Protein AF-A0AA95GAH2-F1 (afdb_monomer)

Radius of gyration: 23.08 Å; Cα contacts (8 Å, |Δi|>4): 478; chains: 1; bounding box: 44×34×66 Å

Organism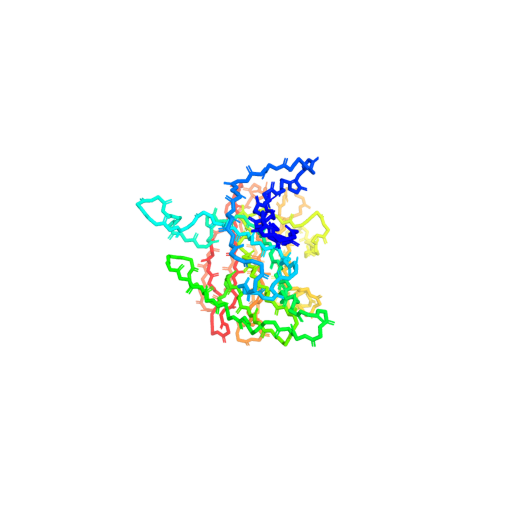: NCBI:txid638

InterPro domains:
  IPR048990 Metalloprotease StcE, beta-sandwich domain [PF20944] (145-212)

Mean predicted aligned error: 13.12 Å

Structure (mmCIF, N/CA/C/O backbone):
data_AF-A0AA95GAH2-F1
#
_entry.id   AF-A0AA95GAH2-F1
#
loop_
_atom_site.group_PDB
_atom_site.id
_atom_site.type_symbol
_atom_site.label_atom_id
_atom_site.label_alt_id
_atom_site.label_comp_id
_atom_site.label_asym_id
_atom_site.label_entity_id
_atom_site.label_seq_id
_atom_site.pdbx_PDB_ins_code
_atom_site.Cartn_x
_atom_site.Cartn_y
_atom_site.Cartn_z
_atom_site.occupancy
_atom_site.B_iso_or_equiv
_atom_site.auth_seq_id
_atom_site.auth_comp_id
_atom_site.auth_asym_id
_atom_site.auth_atom_id
_atom_site.pdbx_PDB_model_num
ATOM 1 N N . MET A 1 1 ? 0.036 6.540 16.367 1.00 52.41 1 MET A N 1
ATOM 2 C CA . MET A 1 1 ? -1.021 5.500 16.419 1.00 52.41 1 MET A CA 1
ATOM 3 C C . MET A 1 1 ? -1.462 5.428 17.863 1.00 52.41 1 MET A C 1
ATOM 5 O O . MET A 1 1 ? -0.585 5.370 18.709 1.00 52.41 1 MET A O 1
ATOM 9 N N . TYR A 1 2 ? -2.755 5.480 18.158 1.00 58.22 2 TYR A N 1
ATOM 10 C CA . TYR A 1 2 ? -3.241 5.581 19.538 1.00 58.22 2 TYR A CA 1
ATOM 11 C C . TYR A 1 2 ? -4.023 4.328 19.930 1.00 58.22 2 TYR A C 1
ATOM 13 O O . TYR A 1 2 ? -4.725 3.776 19.090 1.00 58.22 2 TYR A O 1
ATOM 21 N N . ARG A 1 3 ? -3.910 3.878 21.184 1.00 64.88 3 ARG A N 1
ATOM 22 C CA . ARG A 1 3 ? -4.696 2.777 21.762 1.00 64.88 3 ARG A CA 1
ATOM 23 C C . ARG A 1 3 ? -5.524 3.293 22.929 1.00 64.88 3 ARG A C 1
ATOM 25 O O . ARG A 1 3 ? -4.950 3.697 23.930 1.00 64.88 3 ARG A O 1
ATOM 32 N N . LEU A 1 4 ? -6.848 3.235 22.833 1.00 71.81 4 LEU A N 1
ATOM 33 C CA . LEU A 1 4 ? -7.713 3.400 24.005 1.00 71.81 4 LEU A CA 1
ATOM 34 C C . LEU A 1 4 ? -7.815 2.090 24.797 1.00 71.81 4 LEU A C 1
ATOM 36 O O . LEU A 1 4 ? -8.250 1.077 24.251 1.00 71.81 4 LEU A O 1
ATOM 40 N N . ASP A 1 5 ? -7.500 2.133 26.083 1.00 76.56 5 ASP A N 1
ATOM 41 C CA . ASP A 1 5 ? -7.811 1.084 27.046 1.00 76.56 5 ASP A CA 1
ATOM 42 C C . ASP A 1 5 ? -8.877 1.599 28.023 1.00 76.56 5 ASP A C 1
ATOM 44 O O . ASP A 1 5 ? -8.872 2.761 28.428 1.00 76.56 5 ASP A O 1
ATOM 48 N N . VAL A 1 6 ? -9.808 0.726 28.402 1.00 78.31 6 VAL A N 1
ATOM 49 C CA . VAL A 1 6 ? -10.840 1.011 29.412 1.00 78.31 6 VAL A CA 1
ATOM 50 C C . VAL A 1 6 ? -10.752 -0.055 30.479 1.00 78.31 6 VAL A C 1
ATOM 52 O O . VAL A 1 6 ? -10.959 -1.226 30.166 1.00 78.31 6 VAL A O 1
ATOM 55 N N . SER A 1 7 ? -10.491 0.337 31.717 1.00 80.25 7 SER A N 1
ATOM 56 C CA . SER A 1 7 ? -10.418 -0.564 32.867 1.00 80.25 7 SER A CA 1
ATOM 57 C C . SER A 1 7 ? -11.404 -0.145 33.952 1.00 80.25 7 SER A C 1
ATOM 59 O O . SER A 1 7 ? -11.796 1.019 34.030 1.00 80.25 7 SER A O 1
ATOM 61 N N . LYS A 1 8 ? -11.824 -1.100 34.786 1.00 78.31 8 LYS A N 1
ATOM 62 C CA . LYS A 1 8 ? -12.650 -0.832 35.968 1.00 78.31 8 LYS A CA 1
ATOM 63 C C . LYS A 1 8 ? -11.899 -1.236 37.232 1.00 78.31 8 LYS A C 1
ATOM 65 O O . LYS A 1 8 ? -11.442 -2.373 37.327 1.00 78.31 8 LYS A O 1
ATOM 70 N N . ASP A 1 9 ? -11.825 -0.322 38.192 1.00 82.81 9 ASP A N 1
ATOM 71 C CA . ASP A 1 9 ? -11.337 -0.566 39.549 1.00 82.81 9 ASP A CA 1
ATOM 72 C C . ASP A 1 9 ? -12.373 -0.045 40.555 1.00 82.81 9 ASP A C 1
ATOM 74 O O . ASP A 1 9 ? -12.676 1.148 40.604 1.00 82.81 9 ASP A O 1
ATOM 78 N N . GLY A 1 10 ? -13.002 -0.956 41.301 1.00 83.06 10 GLY A N 1
ATOM 79 C CA . GLY A 1 10 ? -14.131 -0.628 42.176 1.00 83.06 10 GLY A CA 1
ATOM 80 C C . GLY A 1 10 ? -15.312 0.009 41.427 1.00 83.06 10 GLY A C 1
ATOM 81 O O . GLY A 1 10 ? -15.879 -0.590 40.509 1.00 83.06 10 GLY A O 1
ATOM 82 N N . ASN A 1 11 ? -15.690 1.221 41.836 1.00 85.62 11 ASN A N 1
ATOM 83 C CA . ASN A 1 11 ? -16.723 2.060 41.218 1.00 85.62 11 ASN A CA 1
ATOM 84 C C . ASN A 1 11 ? -16.191 2.913 40.059 1.00 85.62 11 ASN A C 1
ATOM 86 O O . ASN A 1 11 ? -16.976 3.598 39.414 1.00 85.62 11 ASN A O 1
ATOM 90 N N . LEU A 1 12 ? -14.890 2.905 39.769 1.00 85.06 12 LEU A N 1
ATOM 91 C CA . LEU A 1 12 ? -14.302 3.797 38.774 1.00 85.06 12 LEU A CA 1
ATOM 92 C C . LEU A 1 12 ? -14.009 3.053 37.477 1.00 85.06 12 LEU A C 1
ATOM 94 O O . LEU A 1 12 ? -13.265 2.075 37.449 1.00 85.06 12 LEU A O 1
ATOM 98 N N . VAL A 1 13 ? -14.568 3.551 36.378 1.00 82.88 13 VAL A N 1
ATOM 99 C CA . VAL A 1 13 ? -14.225 3.138 35.017 1.00 82.88 13 VAL A CA 1
ATOM 100 C C . VAL A 1 13 ? -13.309 4.199 34.423 1.00 82.88 13 VAL A C 1
ATOM 102 O O . VAL A 1 13 ? -13.715 5.347 34.254 1.00 82.88 13 VAL A O 1
ATOM 105 N N . THR A 1 14 ? -12.077 3.818 34.106 1.00 85.75 14 THR A N 1
ATOM 106 C CA . THR A 1 14 ? -11.041 4.720 33.595 1.00 85.75 14 THR A CA 1
ATOM 107 C C . THR A 1 14 ? -10.799 4.459 32.117 1.00 85.75 14 THR A C 1
ATOM 109 O O . THR A 1 14 ? -10.565 3.318 31.725 1.00 85.75 14 THR A O 1
ATOM 112 N N . GLY A 1 15 ? -10.834 5.517 31.306 1.00 84.38 15 GLY A N 1
ATOM 113 C CA . GLY A 1 15 ? -10.416 5.503 29.906 1.00 84.38 15 GLY A CA 1
ATOM 114 C C . GLY A 1 15 ? -9.018 6.098 29.740 1.00 84.38 15 GLY A C 1
ATOM 115 O O . GLY A 1 15 ? -8.737 7.188 30.243 1.00 84.38 15 GLY A O 1
ATOM 116 N N . LEU A 1 16 ? -8.153 5.400 29.013 1.00 84.06 16 LEU A N 1
ATOM 117 C CA . LEU A 1 16 ? -6.735 5.707 28.855 1.00 84.06 16 LEU A CA 1
ATOM 118 C C . LEU A 1 16 ? -6.342 5.670 27.377 1.00 84.06 16 LEU A C 1
ATOM 120 O O . LEU A 1 16 ? -6.473 4.626 26.753 1.00 84.06 16 LEU A O 1
ATOM 124 N N . ILE A 1 17 ? -5.833 6.764 26.815 1.00 77.44 17 ILE A N 1
ATOM 125 C CA . ILE A 1 17 ? -5.237 6.768 25.472 1.00 77.44 17 ILE A CA 1
ATOM 126 C C . ILE A 1 17 ? -3.727 6.602 25.591 1.00 77.44 17 ILE A C 1
ATOM 128 O O . ILE A 1 17 ? -3.065 7.399 26.246 1.00 77.44 17 ILE A O 1
ATOM 132 N N . ILE A 1 18 ? -3.180 5.606 24.906 1.00 75.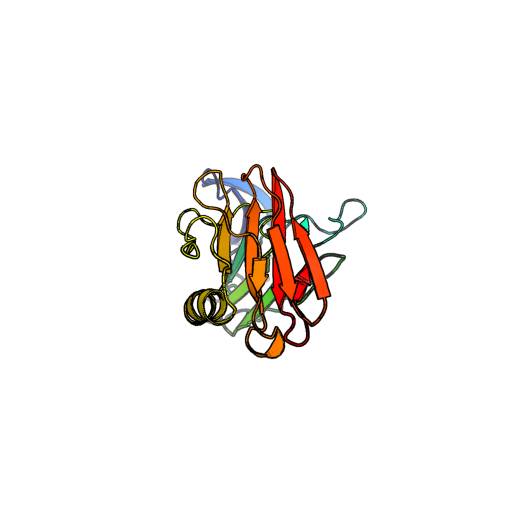31 18 ILE A N 1
ATOM 133 C CA . ILE A 1 18 ? -1.746 5.345 24.820 1.00 75.31 18 ILE A CA 1
ATOM 134 C C . ILE A 1 18 ? -1.271 5.714 23.417 1.00 75.31 18 ILE A C 1
ATOM 136 O O . ILE A 1 18 ? -1.753 5.138 22.440 1.00 75.31 18 ILE A O 1
ATOM 140 N N . ASP A 1 19 ? -0.327 6.643 23.299 1.00 68.94 19 ASP A N 1
ATOM 141 C CA . ASP A 1 19 ? 0.421 6.851 22.064 1.00 68.94 19 ASP A CA 1
ATOM 142 C C . ASP A 1 19 ? 1.392 5.681 21.882 1.00 68.94 19 ASP A C 1
ATOM 144 O O . ASP A 1 19 ? 2.280 5.430 22.691 1.00 68.94 19 ASP A O 1
ATOM 148 N N . LEU A 1 20 ? 1.194 4.900 20.828 1.00 58.97 20 LEU A N 1
ATOM 149 C CA . LEU A 1 20 ? 2.001 3.719 20.539 1.00 58.97 20 LEU A CA 1
ATOM 150 C C . LEU A 1 20 ? 3.343 4.063 19.880 1.00 58.97 20 LEU A C 1
ATOM 152 O O . LEU A 1 20 ? 4.153 3.160 19.685 1.00 58.97 20 LEU A O 1
ATOM 156 N N . MET A 1 21 ? 3.579 5.327 19.516 1.00 51.75 21 MET A N 1
ATOM 157 C CA . MET A 1 21 ? 4.863 5.772 18.967 1.00 51.75 21 MET A CA 1
ATOM 158 C C . MET A 1 21 ? 5.915 5.946 20.062 1.00 51.75 21 MET A C 1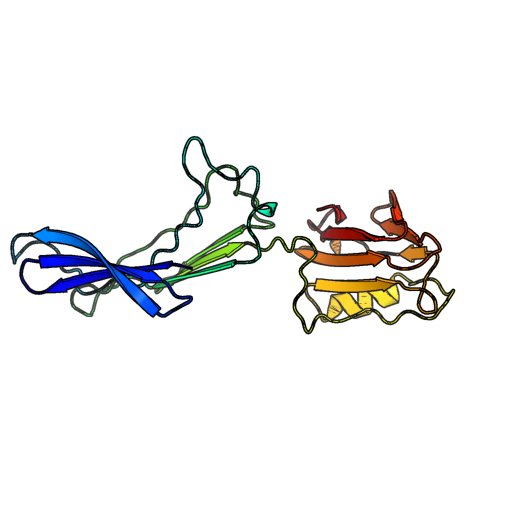
ATOM 160 O O . MET A 1 21 ? 7.074 5.596 19.848 1.00 51.75 21 MET A O 1
ATOM 164 N N . ASP A 1 22 ? 5.520 6.469 21.221 1.00 72.69 22 ASP A N 1
ATOM 165 C CA . ASP A 1 22 ? 6.427 6.759 22.336 1.00 72.69 22 ASP A CA 1
ATOM 166 C C . ASP A 1 22 ? 6.033 6.061 23.653 1.00 72.69 22 ASP A C 1
ATOM 168 O O . ASP A 1 22 ? 6.792 6.087 24.620 1.00 72.69 22 ASP A O 1
ATOM 172 N N . GLY A 1 23 ? 4.888 5.373 23.684 1.00 71.94 23 GLY A N 1
ATOM 173 C CA . GLY A 1 23 ? 4.369 4.665 24.853 1.00 71.94 23 GLY A CA 1
ATOM 174 C C . GLY A 1 23 ? 3.674 5.573 25.873 1.00 71.94 23 GLY A C 1
ATOM 175 O O . GLY A 1 23 ? 3.263 5.082 26.928 1.00 71.94 23 GLY A O 1
ATOM 176 N N . THR A 1 24 ? 3.536 6.871 25.589 1.00 79.88 24 THR A N 1
ATOM 177 C CA . THR A 1 24 ? 2.934 7.846 26.503 1.00 79.88 24 THR A CA 1
ATOM 178 C C . THR A 1 24 ? 1.463 7.540 26.729 1.00 79.88 24 THR A C 1
ATOM 180 O O . THR A 1 24 ? 0.716 7.278 25.794 1.00 79.88 24 THR A O 1
ATOM 183 N N . SER A 1 25 ? 1.023 7.614 27.982 1.00 85.38 25 SER A N 1
ATOM 184 C CA . SER A 1 25 ? -0.333 7.254 28.378 1.00 85.38 25 SER A CA 1
ATOM 185 C C . SER A 1 25 ? -1.062 8.435 29.015 1.00 85.38 25 SER A C 1
ATOM 187 O O . SER A 1 25 ? -0.537 9.066 29.930 1.00 85.38 25 SER A O 1
ATOM 189 N N . THR A 1 26 ? -2.265 8.742 28.529 1.00 87.06 26 THR A N 1
ATOM 190 C CA . THR A 1 26 ? -3.079 9.894 28.940 1.00 87.06 26 THR A CA 1
ATOM 191 C C . THR A 1 26 ? -4.466 9.439 29.370 1.00 87.06 26 THR A C 1
ATOM 193 O O . THR A 1 26 ? -5.218 8.869 28.579 1.00 87.06 26 THR A O 1
ATOM 196 N N . THR A 1 27 ? -4.839 9.712 30.619 1.00 89.50 27 THR A N 1
ATOM 197 C CA . THR A 1 27 ? -6.202 9.464 31.106 1.00 89.50 27 THR A CA 1
ATOM 198 C C . THR A 1 27 ? -7.154 10.474 30.482 1.00 89.50 27 THR A C 1
ATOM 200 O O . THR A 1 27 ? -6.995 11.677 30.674 1.00 89.50 27 THR A O 1
ATOM 203 N N . ILE A 1 28 ? -8.154 9.990 29.748 1.00 84.00 28 ILE A N 1
ATOM 204 C CA . ILE A 1 28 ? -9.120 10.845 29.040 1.00 84.00 28 ILE A CA 1
ATOM 205 C C . ILE A 1 28 ? -10.455 10.986 29.766 1.00 84.00 28 ILE A C 1
ATOM 207 O O . ILE A 1 28 ? -11.257 11.852 29.425 1.00 84.00 28 ILE A O 1
ATOM 211 N N . GLY A 1 29 ? -10.710 10.143 30.764 1.00 85.12 29 GLY A N 1
ATOM 212 C CA . GLY A 1 29 ? -11.934 10.214 31.541 1.00 85.12 29 GLY A CA 1
ATOM 213 C C . GLY A 1 29 ? -11.982 9.171 32.640 1.00 85.12 29 GLY A C 1
ATOM 214 O O . GLY A 1 29 ? -11.428 8.078 32.514 1.00 85.12 29 GLY A O 1
ATOM 215 N N . ILE A 1 30 ? -12.674 9.532 33.714 1.00 85.88 30 ILE A N 1
ATOM 216 C CA . ILE A 1 30 ? -13.017 8.637 34.810 1.00 85.88 30 ILE A CA 1
ATOM 217 C C . ILE A 1 30 ? -14.518 8.785 35.018 1.00 85.88 30 ILE A C 1
ATOM 219 O O . ILE A 1 30 ? -15.014 9.893 35.213 1.00 85.88 30 ILE A O 1
ATOM 223 N N . ILE A 1 31 ? -15.237 7.673 34.930 1.00 82.81 31 ILE A N 1
ATOM 224 C CA . ILE A 1 31 ? -16.670 7.616 35.194 1.00 82.81 31 ILE A CA 1
ATOM 225 C C . ILE A 1 31 ? -16.859 6.835 36.482 1.00 82.81 31 ILE A C 1
ATOM 227 O O . ILE A 1 31 ? -16.411 5.694 36.591 1.00 82.81 31 ILE A O 1
ATOM 231 N N . GLU A 1 32 ? -17.553 7.437 37.439 1.00 83.12 32 GLU A N 1
ATOM 232 C CA . GLU A 1 32 ? -18.024 6.717 38.610 1.00 83.12 32 GLU A CA 1
ATOM 233 C C . GLU A 1 32 ? -19.335 6.000 38.273 1.00 83.12 32 GLU A C 1
ATOM 235 O O . GLU A 1 32 ? -20.323 6.612 37.863 1.00 83.12 32 GLU A O 1
ATOM 240 N N . VAL A 1 33 ? -19.335 4.681 38.421 1.00 80.44 33 VAL A N 1
ATOM 241 C CA . VAL A 1 33 ? -20.501 3.818 38.261 1.00 80.44 33 VAL A CA 1
ATOM 242 C C . VAL A 1 33 ? -20.767 3.100 39.581 1.00 80.44 33 VAL A C 1
ATOM 244 O O . VAL A 1 33 ? -19.823 2.739 40.281 1.00 80.44 33 VAL A O 1
ATOM 247 N N . PRO A 1 34 ? -22.032 2.829 39.943 1.00 80.12 34 PRO A N 1
ATOM 248 C CA . PRO A 1 34 ? -22.321 2.021 41.119 1.00 80.12 34 PRO A CA 1
ATOM 249 C C . PRO A 1 34 ? -21.545 0.695 41.087 1.00 80.12 34 PRO A C 1
ATOM 251 O O . PRO A 1 34 ? -21.389 0.086 40.028 1.00 80.12 34 PRO A O 1
ATOM 254 N N . ASN A 1 35 ? -21.078 0.216 42.242 1.00 69.62 35 ASN A N 1
ATOM 255 C CA . ASN A 1 35 ? -20.236 -0.990 42.323 1.00 69.62 35 ASN A CA 1
ATOM 256 C C . ASN A 1 35 ? -20.877 -2.228 41.664 1.00 69.62 35 ASN A C 1
ATOM 258 O O . ASN A 1 35 ? -20.184 -3.081 41.113 1.00 69.62 35 ASN A O 1
ATOM 262 N N . ASN A 1 36 ? -22.209 -2.301 41.674 1.00 71.25 36 ASN A N 1
ATOM 263 C CA . ASN A 1 36 ? -23.012 -3.361 41.064 1.00 71.25 36 ASN A CA 1
ATOM 264 C C . ASN A 1 36 ? -23.290 -3.163 39.558 1.00 71.25 36 ASN A C 1
ATOM 266 O O . ASN A 1 36 ? -23.939 -4.012 38.947 1.00 71.25 36 ASN A O 1
ATOM 270 N N . TYR A 1 37 ? -22.830 -2.064 38.955 1.00 55.88 37 TYR A N 1
ATOM 271 C CA . TYR A 1 37 ? -23.117 -1.697 37.573 1.00 55.88 37 TYR A CA 1
ATOM 272 C C . TYR A 1 37 ? -21.969 -2.092 36.638 1.00 55.88 37 TYR A C 1
ATOM 274 O O . TYR A 1 37 ? -20.832 -1.640 36.789 1.00 55.88 37 TYR A O 1
ATOM 282 N N . GLY A 1 38 ? -22.279 -2.934 35.650 1.00 57.50 38 GLY A N 1
ATOM 283 C CA . GLY A 1 38 ? -21.334 -3.395 34.631 1.00 57.50 38 GLY A CA 1
ATOM 284 C C . GLY A 1 38 ? -20.279 -4.385 35.146 1.00 57.50 38 GLY A C 1
ATOM 285 O O . GLY A 1 38 ? -19.794 -4.296 36.274 1.00 57.50 38 GLY A O 1
ATOM 286 N N . LYS A 1 39 ? -19.902 -5.338 34.288 1.00 64.31 39 LYS A N 1
ATOM 287 C CA . LYS A 1 39 ? -18.906 -6.384 34.588 1.00 64.31 39 LYS A CA 1
ATOM 288 C C . LYS A 1 39 ? -17.652 -6.303 33.713 1.00 64.31 39 LYS A C 1
ATOM 290 O O . LYS A 1 39 ? -16.943 -7.286 33.549 1.00 64.31 39 LYS A O 1
ATOM 295 N N . LEU A 1 40 ? -17.434 -5.151 33.083 1.00 56.53 40 LEU A N 1
ATOM 296 C CA . LEU A 1 40 ? -16.306 -4.883 32.198 1.00 56.53 40 LEU A CA 1
ATOM 297 C C . LEU A 1 40 ? -15.034 -4.703 33.036 1.00 56.53 40 LEU A C 1
ATOM 299 O O . LEU A 1 40 ? -14.951 -3.731 33.777 1.00 56.53 40 LEU A O 1
ATOM 303 N N . ASN A 1 41 ? -14.061 -5.609 32.909 1.00 59.06 41 ASN A N 1
ATOM 304 C CA . ASN A 1 41 ? -12.808 -5.529 33.673 1.00 59.06 41 ASN A CA 1
ATOM 305 C C . ASN A 1 41 ? -11.717 -4.771 32.905 1.00 59.06 41 ASN A C 1
ATOM 307 O O . ASN A 1 41 ? -11.013 -3.937 33.470 1.00 59.06 41 ASN A O 1
ATOM 311 N N . ASN A 1 42 ? -11.578 -5.067 31.609 1.00 54.03 42 ASN A N 1
ATOM 312 C CA . ASN A 1 42 ? -10.630 -4.405 30.719 1.00 54.03 42 ASN A CA 1
ATOM 313 C C . ASN A 1 42 ? -11.107 -4.481 29.257 1.00 54.03 42 ASN A C 1
ATOM 315 O O . ASN A 1 42 ? -11.690 -5.492 28.849 1.00 54.03 42 ASN A O 1
ATOM 319 N N . SER A 1 43 ? -10.814 -3.456 28.463 1.00 55.53 43 SER A N 1
ATOM 320 C CA . SER A 1 43 ? -10.912 -3.463 27.001 1.00 55.53 43 SER A CA 1
ATOM 321 C C . SER A 1 43 ? -9.520 -3.386 26.376 1.00 55.53 43 SER A C 1
ATOM 323 O O . SER A 1 43 ? -8.554 -3.001 27.027 1.00 55.53 43 SER A O 1
ATOM 325 N N . LYS A 1 44 ? -9.394 -3.807 25.118 1.00 49.41 44 LYS A N 1
ATOM 326 C CA . LYS A 1 44 ? -8.123 -3.753 24.395 1.00 49.41 44 LYS A CA 1
ATOM 327 C C . LYS A 1 44 ? -8.313 -3.018 23.082 1.00 49.41 44 LYS A C 1
ATOM 329 O O . LYS A 1 44 ? -8.689 -3.633 22.085 1.00 49.41 44 LYS A O 1
ATOM 334 N N . GLY A 1 45 ? -7.979 -1.733 23.117 1.00 51.81 45 GLY A N 1
ATOM 335 C CA . GLY A 1 45 ? -7.790 -0.877 21.959 1.00 51.81 45 GLY A CA 1
ATOM 336 C C . GLY A 1 45 ? -9.054 -0.270 21.357 1.00 51.81 45 GLY A C 1
ATOM 337 O O . GLY A 1 45 ? -10.080 -0.922 21.190 1.00 51.81 45 GLY A O 1
ATOM 338 N N . PHE A 1 46 ? -8.894 0.984 20.948 1.00 47.88 46 PHE A N 1
ATOM 339 C CA . PHE A 1 46 ? -9.595 1.673 19.869 1.00 47.88 46 PHE A CA 1
ATOM 340 C C . PHE A 1 46 ? -8.533 2.494 19.122 1.00 47.88 46 PHE A C 1
ATOM 342 O O . PHE A 1 46 ? -7.681 3.106 19.770 1.00 47.88 46 PHE A O 1
ATOM 349 N N . VAL A 1 47 ? -8.554 2.442 17.791 1.00 48.38 47 VAL A N 1
ATOM 350 C CA . VAL A 1 47 ? -7.766 3.294 16.902 1.00 48.38 47 VAL A CA 1
ATOM 351 C C . VAL A 1 47 ? -8.796 4.056 16.086 1.00 48.38 47 VAL A C 1
ATOM 353 O O . VAL A 1 47 ? -9.499 3.459 15.270 1.00 48.38 47 VAL A O 1
ATOM 356 N N . ASP A 1 48 ? -8.925 5.351 16.366 1.00 49.91 48 ASP A N 1
ATOM 357 C CA . ASP A 1 48 ? -9.605 6.269 15.459 1.00 49.91 48 ASP A CA 1
ATOM 358 C C . ASP A 1 48 ? -8.605 6.682 14.390 1.00 49.91 48 ASP A C 1
ATOM 360 O O . ASP A 1 48 ? -7.595 7.330 14.683 1.00 49.91 48 ASP A O 1
ATOM 364 N N . GLU A 1 49 ? -8.882 6.321 13.149 1.00 54.00 49 GLU A N 1
ATOM 365 C CA . GLU A 1 49 ? -8.198 6.906 12.006 1.00 54.00 49 GLU A CA 1
ATOM 366 C C . GLU A 1 49 ? -9.084 8.047 11.490 1.00 54.00 49 GLU A C 1
ATOM 368 O O . GLU A 1 49 ? -9.825 7.888 10.524 1.00 54.00 49 GLU A O 1
ATOM 373 N N . TYR A 1 50 ? -9.048 9.175 12.218 1.00 51.31 50 TYR A N 1
ATOM 374 C CA . TYR A 1 50 ? -9.610 10.506 11.915 1.00 51.31 50 TYR A CA 1
ATOM 375 C C . TYR A 1 50 ? -10.444 10.587 10.617 1.00 51.31 50 TYR A C 1
ATOM 377 O O . TYR A 1 50 ? -9.953 11.026 9.577 1.00 51.31 50 TYR A O 1
ATOM 385 N N . SER A 1 51 ? -11.716 10.171 10.650 1.00 52.00 51 SER A N 1
ATOM 386 C CA . SER A 1 51 ? -12.549 10.162 9.429 1.00 52.00 51 SER A CA 1
ATOM 387 C C . SER A 1 51 ? -14.036 10.451 9.645 1.00 52.00 51 SER A C 1
ATOM 389 O O . SER A 1 51 ? -14.856 10.013 8.844 1.00 52.00 51 SER A O 1
ATOM 391 N N . HIS A 1 52 ? -14.434 11.187 10.685 1.00 51.44 52 HIS A N 1
ATOM 392 C CA . HIS A 1 52 ? -15.847 11.542 10.870 1.00 51.44 52 HIS A CA 1
ATOM 393 C C . HIS A 1 52 ? -16.052 13.038 11.158 1.00 51.44 52 HIS A C 1
ATOM 395 O O . HIS A 1 52 ? -15.397 13.620 12.019 1.00 51.44 52 HIS A O 1
ATOM 401 N N . GLY A 1 53 ? -16.980 13.665 10.420 1.00 60.09 53 GLY A N 1
ATOM 402 C CA . GLY A 1 53 ? -17.357 15.082 10.544 1.00 60.09 53 GLY A CA 1
ATOM 403 C C . GLY A 1 53 ? -16.958 15.945 9.339 1.00 60.09 53 GLY A C 1
ATOM 404 O O . GLY A 1 53 ? -16.590 15.429 8.283 1.00 60.09 53 GLY A O 1
ATOM 405 N N . HIS A 1 54 ? -17.009 17.276 9.491 1.00 57.84 54 HIS A N 1
ATOM 406 C CA . HIS A 1 54 ? -16.653 18.236 8.429 1.00 57.84 54 HIS A CA 1
ATOM 407 C C . HIS A 1 54 ? -15.197 18.117 7.921 1.00 57.84 54 HIS A C 1
ATOM 409 O O . HIS A 1 54 ? -14.888 18.682 6.877 1.00 57.84 54 HIS A O 1
ATOM 415 N N . ASN A 1 55 ? -14.338 17.347 8.606 1.00 57.38 55 ASN A N 1
ATOM 416 C CA . ASN A 1 55 ? -12.908 17.188 8.313 1.00 57.38 55 ASN A CA 1
ATOM 417 C C . ASN A 1 55 ? -12.496 15.745 7.930 1.00 57.38 55 ASN A C 1
ATOM 419 O O . ASN A 1 55 ? -11.330 15.393 8.082 1.00 57.38 55 ASN A O 1
ATOM 423 N N . GLN A 1 56 ? -13.421 14.888 7.476 1.00 62.62 56 GLN A N 1
ATOM 424 C CA . GLN A 1 56 ? -13.076 13.526 7.027 1.00 62.62 56 GLN A CA 1
ATOM 425 C C . GLN A 1 56 ? -12.166 13.528 5.781 1.00 62.62 56 GLN A C 1
ATOM 427 O O . GLN A 1 56 ? -12.268 14.417 4.930 1.00 62.62 56 GLN A O 1
ATOM 432 N N . LEU A 1 57 ? -11.312 12.506 5.645 1.00 57.44 57 LEU A N 1
ATOM 433 C CA . LEU A 1 57 ? -10.468 12.324 4.461 1.00 57.44 57 LEU A CA 1
ATOM 434 C C . LEU A 1 57 ? -11.306 12.118 3.194 1.00 57.44 57 LEU A C 1
ATOM 436 O O . LEU A 1 57 ? -12.451 11.654 3.237 1.00 57.44 57 LEU A O 1
ATOM 440 N N . LYS A 1 58 ? -10.746 12.509 2.046 1.00 58.66 58 LYS A N 1
ATOM 441 C CA . LYS A 1 58 ? -11.467 12.459 0.769 1.00 58.66 58 LYS A CA 1
ATOM 442 C C . LYS A 1 58 ? -11.536 11.027 0.235 1.00 58.66 58 LYS A C 1
ATOM 444 O O . LYS A 1 58 ? -12.504 10.706 -0.448 1.00 58.66 58 LYS A O 1
ATOM 449 N N . SER A 1 59 ? -10.559 10.172 0.562 1.00 58.59 59 SER A N 1
ATOM 450 C CA . SER A 1 59 ? -10.568 8.731 0.269 1.00 58.59 59 SER A CA 1
ATOM 451 C C . SER A 1 59 ? -9.653 7.920 1.206 1.00 58.59 59 SER A C 1
ATOM 453 O O . SER A 1 59 ? -8.769 8.474 1.854 1.00 58.59 59 SER A O 1
ATOM 455 N N . CYS A 1 60 ? -9.780 6.586 1.204 1.00 56.03 60 CYS A N 1
ATOM 456 C CA . CYS A 1 60 ? -8.824 5.675 1.868 1.00 56.03 60 CYS A CA 1
ATOM 457 C C . CYS A 1 60 ? -7.404 5.748 1.345 1.00 56.03 60 CYS A C 1
ATOM 459 O O . CYS A 1 60 ? -6.481 5.219 1.954 1.00 56.03 60 CYS A O 1
ATOM 461 N N . TYR A 1 61 ? -7.255 6.359 0.179 1.00 56.34 61 TYR A N 1
ATOM 462 C CA . TYR A 1 61 ? -5.977 6.578 -0.435 1.00 56.34 61 TYR A CA 1
ATOM 463 C C . TYR A 1 61 ? -5.229 7.764 0.224 1.00 56.34 61 TYR A C 1
ATOM 465 O O . TYR A 1 61 ? -4.007 7.856 0.132 1.00 56.34 61 TYR A O 1
ATOM 473 N N . ASP A 1 62 ? -5.915 8.621 0.990 1.00 51.44 62 ASP A N 1
ATOM 474 C CA . ASP A 1 62 ? -5.276 9.697 1.766 1.00 51.44 62 ASP A CA 1
ATOM 475 C C . ASP A 1 62 ? -4.675 9.200 3.093 1.00 51.44 62 ASP A C 1
ATOM 477 O O . ASP A 1 62 ? -3.870 9.894 3.719 1.00 51.44 62 ASP A O 1
ATOM 481 N N . ILE A 1 63 ? -5.050 7.990 3.512 1.00 56.66 63 ILE A N 1
ATOM 482 C CA . ILE A 1 63 ? -4.476 7.309 4.670 1.00 56.66 63 ILE A CA 1
ATOM 483 C C . ILE A 1 63 ? -3.281 6.493 4.167 1.00 56.66 63 ILE A C 1
ATOM 485 O O . ILE A 1 63 ? -3.383 5.745 3.195 1.00 56.66 63 ILE A O 1
ATOM 489 N N . GLY A 1 64 ? -2.116 6.663 4.798 1.00 50.81 64 GLY A N 1
ATOM 490 C CA . GLY A 1 64 ? -0.981 5.766 4.561 1.00 50.81 64 GLY A CA 1
ATOM 491 C C . GLY A 1 64 ? -1.314 4.349 5.030 1.00 50.81 64 GLY A C 1
ATOM 492 O O . GLY A 1 64 ? -2.244 4.167 5.805 1.00 50.81 64 GLY A O 1
ATOM 493 N N . ALA A 1 65 ? -0.558 3.336 4.603 1.00 56.22 65 ALA A N 1
ATOM 494 C CA . ALA A 1 65 ? -0.854 1.974 5.039 1.00 56.22 65 ALA A CA 1
ATOM 495 C C . ALA A 1 65 ? -0.798 1.834 6.566 1.00 56.22 65 ALA A C 1
ATOM 497 O O . ALA A 1 65 ? 0.220 2.145 7.191 1.00 56.22 65 ALA A O 1
ATOM 498 N N . GLN A 1 66 ? -1.906 1.382 7.146 1.00 56.25 66 GLN A N 1
ATOM 499 C CA . GLN A 1 66 ? -2.124 1.331 8.590 1.00 56.25 66 GLN A CA 1
ATOM 500 C C . GLN A 1 66 ? -2.943 0.091 8.957 1.00 56.25 66 GLN A C 1
ATOM 502 O O . GLN A 1 66 ? -3.671 -0.465 8.129 1.00 56.25 66 GLN A O 1
ATOM 507 N N . ALA A 1 67 ? -2.756 -0.391 10.186 1.00 58.97 67 ALA A N 1
ATOM 508 C CA . ALA A 1 67 ? -3.418 -1.578 10.705 1.00 58.97 67 ALA A CA 1
ATOM 509 C C . ALA A 1 67 ? -3.704 -1.428 12.199 1.00 58.97 67 ALA A C 1
ATOM 511 O O . ALA A 1 67 ? -2.835 -1.041 12.980 1.00 58.97 67 ALA A O 1
ATOM 512 N N . SER A 1 68 ? -4.914 -1.819 12.574 1.00 60.75 68 SER A N 1
ATOM 513 C CA . SER A 1 68 ? -5.486 -1.651 13.901 1.00 60.75 68 SER A CA 1
ATOM 514 C C . SER A 1 68 ? -6.168 -2.948 14.341 1.00 60.75 68 SER A C 1
ATOM 516 O O . SER A 1 68 ? -6.847 -3.599 13.547 1.00 60.75 68 SER A O 1
ATOM 518 N N . MET A 1 69 ? -5.979 -3.343 15.604 1.00 62.75 69 MET A N 1
ATOM 519 C CA . MET A 1 69 ? -6.530 -4.575 16.187 1.00 62.75 69 MET A CA 1
ATOM 520 C C . MET A 1 69 ? -7.201 -4.282 17.529 1.00 62.75 69 MET A C 1
ATOM 522 O O . MET A 1 69 ? -6.641 -3.589 18.380 1.00 62.75 69 MET A O 1
ATOM 526 N N . PHE A 1 70 ? -8.369 -4.884 17.726 1.00 70.50 70 PHE A N 1
ATOM 527 C CA . PHE A 1 70 ? -9.238 -4.713 18.882 1.00 70.50 70 PHE A CA 1
ATOM 528 C C . PHE A 1 70 ? -9.588 -6.066 19.451 1.00 70.50 70 PHE A C 1
ATOM 530 O O . PHE A 1 70 ? -10.227 -6.847 18.767 1.00 70.50 70 PHE A O 1
ATOM 537 N N . ARG A 1 71 ? -9.205 -6.365 20.691 1.00 70.81 71 ARG A N 1
ATOM 538 C CA . ARG A 1 71 ? -9.625 -7.634 21.302 1.00 70.81 71 ARG A CA 1
ATOM 539 C C . ARG A 1 71 ? -10.902 -7.438 22.089 1.00 70.81 71 ARG A C 1
ATOM 541 O O . ARG A 1 71 ? -11.084 -6.404 22.738 1.00 70.81 71 ARG A O 1
ATOM 548 N N . ASN A 1 72 ? -11.742 -8.463 22.081 1.00 72.31 72 ASN A N 1
ATOM 549 C CA . ASN A 1 72 ? -13.003 -8.435 22.794 1.00 72.31 72 ASN A CA 1
ATOM 550 C C . ASN A 1 72 ? -12.742 -8.169 24.285 1.00 72.31 72 ASN A C 1
ATOM 552 O O . ASN A 1 72 ? -11.927 -8.861 24.910 1.00 72.31 72 ASN A O 1
ATOM 556 N N . PRO A 1 73 ? -13.423 -7.176 24.876 1.00 70.75 73 PRO A N 1
ATOM 557 C CA . PRO A 1 73 ? -13.359 -6.958 26.303 1.00 70.75 73 PRO A CA 1
ATOM 558 C C . PRO A 1 73 ? -13.826 -8.192 27.068 1.00 70.75 73 PRO A C 1
ATOM 560 O O . PRO A 1 73 ? -14.763 -8.883 26.656 1.00 70.75 73 PRO A O 1
ATOM 563 N N . LEU A 1 74 ? -13.180 -8.444 28.203 1.00 66.94 74 LEU A N 1
ATOM 564 C CA . LEU A 1 74 ? -13.512 -9.559 29.080 1.00 66.94 74 LEU A CA 1
ATOM 565 C C . LEU A 1 74 ? -14.413 -9.079 30.215 1.00 66.94 74 LEU A C 1
ATOM 567 O O . LEU A 1 74 ? -14.041 -8.202 30.999 1.00 66.94 74 LEU A O 1
ATOM 571 N N . GLY A 1 75 ? -15.586 -9.700 30.305 1.00 66.00 75 GLY A N 1
ATOM 572 C CA . GLY A 1 75 ? -16.469 -9.628 31.456 1.00 66.00 75 GLY A CA 1
ATOM 573 C C . GLY A 1 75 ? -16.261 -10.813 32.394 1.00 66.00 75 GLY A C 1
ATOM 574 O O . GLY A 1 75 ? -16.188 -11.958 31.939 1.00 66.00 75 GLY A O 1
ATOM 575 N N . ASP A 1 76 ? -16.140 -10.555 33.699 1.00 67.31 76 ASP A N 1
ATOM 576 C CA . ASP A 1 76 ? -15.932 -11.579 34.745 1.00 67.31 76 ASP A CA 1
ATOM 577 C C . ASP A 1 76 ? -14.766 -12.553 34.472 1.00 67.31 76 ASP A C 1
ATOM 579 O O . ASP A 1 76 ? -14.765 -13.687 34.949 1.00 67.31 76 ASP A O 1
ATOM 583 N N . ASN A 1 77 ? -13.784 -12.148 33.657 1.00 67.44 77 ASN A N 1
ATOM 584 C CA . ASN A 1 77 ? -12.702 -13.007 33.149 1.00 67.44 77 ASN A CA 1
ATOM 585 C C . ASN A 1 77 ? -13.184 -14.315 32.482 1.00 67.44 77 ASN A C 1
ATOM 587 O O . ASN A 1 77 ? -12.423 -15.276 32.384 1.00 67.44 77 ASN A O 1
ATOM 591 N N . ARG A 1 78 ? -14.447 -14.374 32.040 1.00 71.19 78 ARG A N 1
ATOM 592 C CA . ARG A 1 78 ? -15.085 -15.591 31.504 1.00 71.19 78 ARG A CA 1
ATOM 593 C C . ARG A 1 78 ? -15.905 -15.351 30.243 1.00 71.19 78 ARG A C 1
ATOM 595 O O . ARG A 1 78 ? -16.056 -16.270 29.448 1.00 71.19 78 ARG A O 1
ATOM 602 N N . ILE A 1 79 ? -16.452 -14.152 30.064 1.00 72.44 79 ILE A N 1
ATOM 603 C CA . ILE A 1 79 ? -17.383 -13.839 28.978 1.00 72.44 79 ILE A CA 1
ATOM 604 C C . ILE A 1 79 ? -16.752 -12.771 28.091 1.00 72.44 79 ILE A C 1
ATOM 606 O O . ILE A 1 79 ? -16.483 -11.664 28.549 1.00 72.44 79 ILE A O 1
ATOM 610 N N . LEU A 1 80 ? -16.534 -13.088 26.816 1.00 72.44 80 LEU A N 1
ATOM 611 C CA . LEU A 1 80 ? -16.102 -12.105 25.826 1.00 72.44 80 LEU A CA 1
ATOM 612 C C . LEU A 1 80 ? -17.308 -11.275 25.381 1.00 72.44 80 LEU A C 1
ATOM 614 O O . LEU A 1 80 ? -18.348 -11.818 24.997 1.00 72.44 80 LEU A O 1
ATOM 618 N N . ALA A 1 81 ? -17.180 -9.952 25.430 1.00 72.94 81 ALA A N 1
ATOM 619 C CA . ALA A 1 81 ? -18.184 -9.067 24.859 1.00 72.94 81 ALA A CA 1
ATOM 620 C C . ALA A 1 81 ? -18.223 -9.263 23.339 1.00 72.94 81 ALA A C 1
ATOM 622 O O . ALA A 1 81 ? -17.178 -9.307 22.699 1.00 72.94 81 ALA A O 1
ATOM 623 N N . LYS A 1 82 ? -19.416 -9.366 22.744 1.00 72.44 82 LYS A N 1
ATOM 624 C CA . LYS A 1 82 ? -19.540 -9.413 21.281 1.00 72.44 82 LYS A CA 1
ATOM 625 C C . LYS A 1 82 ? -19.152 -8.062 20.690 1.00 72.44 82 LYS A C 1
ATOM 627 O O . LYS A 1 82 ? -19.568 -7.024 21.201 1.00 72.44 82 LYS A O 1
ATOM 632 N N . GLN A 1 83 ? -18.418 -8.091 19.587 1.00 72.88 83 GLN A N 1
ATOM 633 C CA . GLN A 1 83 ? -18.027 -6.898 18.848 1.00 72.88 83 GLN A CA 1
ATOM 634 C C . GLN A 1 83 ? -18.522 -6.976 17.403 1.00 72.88 83 GLN A C 1
ATOM 636 O O . GLN A 1 83 ? -18.808 -8.050 16.872 1.00 72.88 83 GLN A O 1
ATOM 641 N N . ARG A 1 84 ? -18.663 -5.808 16.781 1.00 67.62 84 ARG A N 1
ATOM 642 C CA . ARG A 1 84 ? -18.913 -5.645 15.350 1.00 67.62 84 ARG A CA 1
ATOM 643 C C . ARG A 1 84 ? -18.056 -4.493 14.865 1.00 67.62 84 ARG A C 1
ATOM 645 O O . ARG A 1 84 ? -17.845 -3.534 15.602 1.00 67.62 84 ARG A O 1
ATOM 652 N N . THR A 1 85 ? -17.613 -4.589 13.624 1.00 70.75 85 THR A N 1
ATOM 653 C CA . THR A 1 85 ? -16.881 -3.527 12.948 1.00 70.75 85 THR A CA 1
ATOM 654 C C . THR A 1 85 ? -17.631 -3.143 11.689 1.00 70.75 85 THR A C 1
ATOM 656 O O . THR A 1 85 ? -18.311 -3.974 11.082 1.00 70.75 85 THR A O 1
ATOM 659 N N . TYR A 1 86 ? -17.541 -1.874 11.331 1.00 64.38 86 TYR A N 1
ATOM 660 C CA . TYR A 1 86 ? -18.085 -1.342 10.099 1.00 64.38 86 TYR A CA 1
ATOM 661 C C . TYR A 1 86 ? -17.149 -0.248 9.602 1.00 64.38 86 TYR A C 1
ATOM 663 O O . TYR A 1 86 ? -16.581 0.510 10.387 1.00 64.38 86 TYR A O 1
ATOM 671 N N . THR A 1 87 ? -16.982 -0.187 8.289 1.00 66.19 87 THR A N 1
ATOM 672 C CA . THR A 1 87 ? -16.317 0.918 7.604 1.00 66.19 87 THR A CA 1
ATOM 673 C C . THR A 1 87 ? -17.390 1.874 7.122 1.00 66.19 87 THR A C 1
ATOM 675 O O . THR A 1 87 ? -18.427 1.458 6.601 1.00 66.19 87 THR A O 1
ATOM 678 N N . SER A 1 88 ? -17.178 3.167 7.322 1.00 62.25 88 SER A N 1
ATOM 679 C CA . SER A 1 88 ? -18.137 4.193 6.926 1.00 62.25 88 SER A CA 1
ATOM 680 C C . SER A 1 88 ? -17.431 5.472 6.505 1.00 62.25 88 SER A C 1
ATOM 682 O O . SER A 1 88 ? -16.244 5.653 6.760 1.00 62.25 88 SER A O 1
ATOM 684 N N . GLY A 1 89 ? -18.1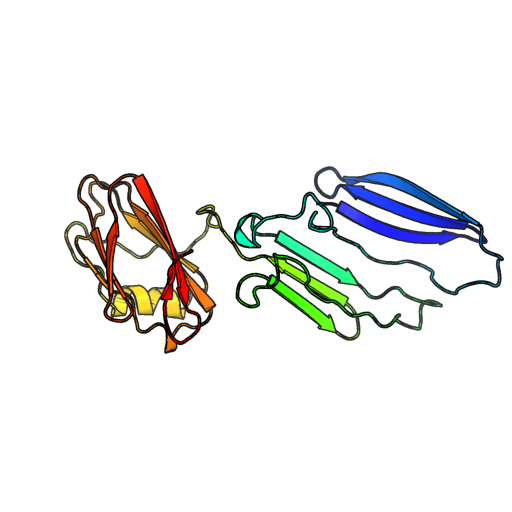77 6.356 5.845 1.00 65.50 89 GLY A N 1
ATOM 685 C CA . GLY A 1 89 ? -17.633 7.586 5.279 1.00 65.50 89 GLY A CA 1
ATOM 686 C C . GLY A 1 89 ? -16.975 7.362 3.918 1.00 65.50 89 GLY A C 1
ATOM 687 O O . GLY A 1 89 ? -17.198 6.349 3.252 1.00 65.50 89 GLY A O 1
ATOM 688 N N . ASN A 1 90 ? -16.160 8.329 3.500 1.00 62.06 90 ASN A N 1
ATOM 689 C CA . ASN A 1 90 ? -15.495 8.311 2.191 1.00 62.06 90 ASN A CA 1
ATOM 690 C C . ASN A 1 90 ?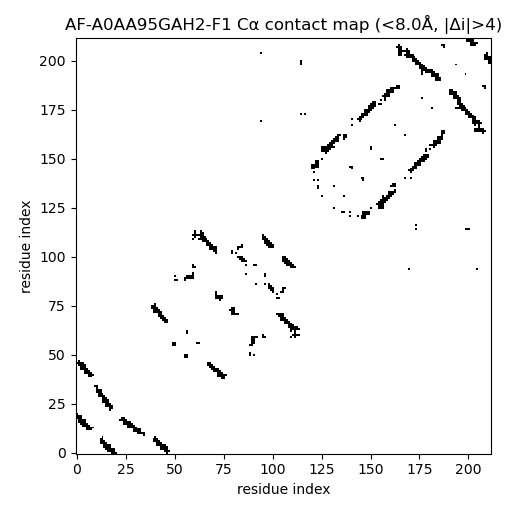 -14.375 7.269 2.092 1.00 62.06 90 ASN A C 1
ATOM 692 O O . ASN A 1 90 ? -13.844 7.028 1.006 1.00 62.06 90 ASN A O 1
ATOM 696 N N . CYS A 1 91 ? -14.031 6.635 3.215 1.00 61.25 91 CYS A N 1
ATOM 697 C CA . CYS A 1 91 ? -13.119 5.517 3.250 1.00 61.25 91 CYS A CA 1
ATOM 698 C C . CYS A 1 91 ? -13.852 4.166 3.363 1.00 61.25 91 CYS A C 1
ATOM 700 O O . CYS A 1 91 ? -13.745 3.442 4.349 1.00 61.25 91 CYS A O 1
ATOM 702 N N . ASN A 1 92 ? -14.634 3.833 2.333 1.00 59.03 92 ASN A N 1
ATOM 703 C CA . ASN A 1 92 ? -15.427 2.603 2.275 1.00 59.03 92 ASN A CA 1
ATOM 704 C C . ASN A 1 92 ? -15.230 1.870 0.941 1.00 59.03 92 ASN A C 1
ATOM 706 O O . ASN A 1 92 ? -16.177 1.578 0.212 1.00 59.03 92 ASN A O 1
ATOM 710 N N . ASN A 1 93 ? -13.969 1.635 0.587 1.00 63.72 93 ASN A N 1
ATOM 711 C CA . ASN A 1 93 ? -13.607 0.851 -0.583 1.00 63.72 93 ASN A CA 1
ATOM 712 C C . ASN A 1 93 ? -13.052 -0.499 -0.120 1.00 63.72 93 ASN A C 1
ATOM 714 O O . ASN A 1 93 ? -11.968 -0.543 0.454 1.00 63.72 93 ASN A O 1
ATOM 718 N N . ILE A 1 94 ? -13.768 -1.589 -0.404 1.00 57.88 94 ILE A N 1
ATOM 719 C CA . ILE A 1 94 ? -13.372 -2.951 -0.004 1.00 57.88 94 ILE A CA 1
ATOM 720 C C . ILE A 1 94 ? -12.016 -3.401 -0.575 1.00 57.88 94 ILE A C 1
ATOM 722 O O . ILE A 1 94 ? -11.445 -4.360 -0.079 1.00 57.88 94 ILE A O 1
ATOM 726 N N . PHE A 1 95 ? -11.504 -2.743 -1.621 1.00 52.78 95 PHE A N 1
ATOM 727 C CA . PHE A 1 95 ? -10.196 -3.031 -2.222 1.00 52.78 95 PHE A CA 1
ATOM 728 C C . PHE A 1 95 ? -9.039 -2.336 -1.484 1.00 52.78 95 PHE A C 1
ATOM 730 O O . PHE A 1 95 ? -7.874 -2.535 -1.821 1.00 52.78 95 PHE A O 1
ATOM 737 N N . VAL A 1 96 ? -9.354 -1.492 -0.500 1.00 61.31 96 VAL A N 1
ATOM 738 C CA . VAL A 1 96 ? -8.401 -0.607 0.185 1.00 61.31 96 VAL A CA 1
ATOM 739 C C . VAL A 1 96 ? -8.545 -0.718 1.692 1.00 61.31 96 VAL A C 1
ATOM 741 O O . VAL A 1 96 ? -7.538 -0.695 2.391 1.00 61.31 96 VAL A O 1
ATOM 744 N N . VAL A 1 97 ? -9.776 -0.863 2.180 1.00 66.75 97 VAL A N 1
ATOM 745 C CA . VAL A 1 97 ? -10.126 -0.983 3.595 1.00 66.75 97 VAL A CA 1
ATOM 746 C C . VAL A 1 97 ? -10.649 -2.363 3.865 1.00 66.75 97 VAL A C 1
ATOM 748 O O . VAL A 1 97 ? -11.575 -2.831 3.203 1.00 66.75 97 VAL A O 1
ATOM 751 N N . HIS A 1 98 ? -10.110 -2.968 4.906 1.00 66.88 98 HIS A N 1
ATOM 752 C CA . HIS A 1 98 ? -10.557 -4.266 5.360 1.00 66.88 98 HIS A CA 1
ATOM 753 C C . HIS A 1 98 ? -10.869 -4.167 6.837 1.00 66.88 98 HIS A C 1
ATOM 755 O O . HIS A 1 98 ? -9.969 -3.939 7.643 1.00 66.88 98 HIS A O 1
ATOM 761 N N . ALA A 1 99 ? -12.140 -4.357 7.177 1.00 72.19 99 ALA A N 1
ATOM 762 C CA . ALA A 1 99 ? -12.595 -4.445 8.550 1.00 72.19 99 ALA A CA 1
ATOM 763 C C . ALA A 1 99 ? -13.326 -5.772 8.768 1.00 72.19 99 ALA A C 1
ATOM 765 O O . ALA A 1 99 ? -14.252 -6.104 8.029 1.00 72.19 99 ALA A O 1
ATOM 766 N N . ALA A 1 100 ? -12.910 -6.535 9.777 1.00 71.75 100 ALA A N 1
ATOM 767 C CA . ALA A 1 100 ? -13.514 -7.822 10.117 1.00 71.75 100 ALA A CA 1
ATOM 768 C C . ALA A 1 100 ? -13.521 -8.063 11.631 1.00 71.75 100 ALA A C 1
ATOM 770 O O . ALA A 1 100 ? -12.715 -7.481 12.351 1.00 71.75 100 ALA A O 1
ATOM 771 N N . CYS A 1 101 ? -14.413 -8.936 12.103 1.00 73.06 101 CYS A N 1
ATOM 772 C CA . CYS A 1 101 ? -14.465 -9.401 13.491 1.00 73.06 101 CYS A CA 1
ATOM 773 C C . CYS A 1 101 ? -14.586 -10.925 13.558 1.00 73.06 101 CYS A C 1
ATOM 775 O O . CYS A 1 101 ? -15.247 -11.530 12.714 1.00 73.06 101 CYS A O 1
ATOM 777 N N . ASN A 1 102 ? -14.003 -11.518 14.595 1.00 74.81 102 ASN A N 1
ATOM 778 C CA . ASN A 1 102 ? -14.180 -12.908 15.007 1.00 74.81 102 ASN A CA 1
ATOM 779 C C . ASN A 1 102 ? -14.584 -12.976 16.500 1.00 74.81 102 ASN A C 1
ATOM 781 O O . ASN A 1 102 ? -14.865 -11.950 17.122 1.00 74.81 102 ASN A O 1
ATOM 785 N N . ASP A 1 103 ? -14.643 -14.179 17.079 1.00 70.69 103 ASP A N 1
ATOM 786 C CA . ASP A 1 103 ? -15.115 -14.390 18.457 1.00 70.69 103 ASP A CA 1
ATOM 787 C C . ASP A 1 103 ? -14.198 -13.799 19.553 1.00 70.69 103 ASP A C 1
ATOM 789 O O . ASP A 1 103 ? -14.600 -13.756 20.717 1.00 70.69 103 ASP A O 1
ATOM 793 N N . GLY A 1 104 ? -12.994 -13.320 19.212 1.00 72.25 104 GLY A N 1
ATOM 794 C CA . GLY A 1 104 ? -12.015 -12.784 20.167 1.00 72.25 104 GLY A CA 1
ATOM 795 C C . GLY A 1 104 ? -11.360 -11.452 19.790 1.00 72.25 104 GLY A C 1
ATOM 796 O O . GLY A 1 104 ? -10.763 -10.823 20.673 1.00 72.25 104 GLY A O 1
ATOM 797 N N . GLU A 1 105 ? -11.473 -11.001 18.537 1.00 75.62 105 GLU A N 1
ATOM 798 C CA . GLU A 1 105 ? -10.981 -9.697 18.090 1.00 75.62 105 GLU A CA 1
ATOM 799 C C . GLU A 1 105 ? -11.647 -9.156 16.811 1.00 75.62 105 GLU A C 1
ATOM 801 O O . GLU A 1 105 ? -12.200 -9.896 15.999 1.00 75.62 105 GLU A O 1
ATOM 806 N N . CYS A 1 106 ? -11.522 -7.847 16.596 1.00 73.44 106 CYS A N 1
ATOM 807 C CA . CYS A 1 106 ? -11.781 -7.146 15.349 1.00 73.44 106 CYS A CA 1
ATOM 808 C C . CYS A 1 106 ? -10.504 -6.491 14.813 1.00 73.44 106 CYS A C 1
ATOM 810 O O . CYS A 1 106 ? -9.686 -5.984 15.574 1.00 73.44 106 CYS A O 1
ATOM 812 N N . ILE A 1 107 ? -10.357 -6.443 13.494 1.00 70.25 107 ILE A N 1
ATOM 813 C CA . ILE A 1 107 ? -9.241 -5.791 12.803 1.00 70.25 107 ILE A CA 1
ATOM 814 C C . ILE A 1 107 ? -9.762 -4.732 11.830 1.00 70.25 107 ILE A C 1
ATOM 816 O O . ILE A 1 107 ? -10.848 -4.898 11.270 1.00 70.25 107 ILE A O 1
ATOM 820 N N . ASN A 1 108 ? -8.989 -3.665 11.623 1.00 68.44 108 ASN A N 1
ATOM 821 C CA . ASN A 1 108 ? -9.189 -2.681 10.558 1.00 68.44 108 ASN A CA 1
ATOM 822 C C . ASN A 1 108 ? -7.839 -2.358 9.897 1.00 68.44 108 ASN A C 1
ATOM 824 O O . ASN A 1 108 ? -6.859 -2.122 10.599 1.00 68.44 108 ASN A O 1
ATOM 828 N N . THR A 1 109 ? -7.763 -2.395 8.569 1.00 63.00 109 THR A N 1
ATOM 829 C CA . THR A 1 109 ? -6.527 -2.121 7.821 1.00 63.00 109 THR A CA 1
ATOM 830 C C . THR A 1 109 ? -6.799 -1.291 6.577 1.00 63.00 109 THR A C 1
ATOM 832 O O . THR A 1 109 ? -7.796 -1.537 5.893 1.00 63.00 109 THR A O 1
ATOM 835 N N . ILE A 1 110 ? -5.876 -0.383 6.246 1.00 64.50 110 ILE A N 1
ATOM 836 C CA . ILE A 1 110 ? -5.910 0.445 5.036 1.00 64.50 110 ILE A CA 1
ATOM 837 C C . ILE A 1 110 ? -4.656 0.207 4.203 1.00 64.50 110 ILE A C 1
ATOM 839 O O . ILE A 1 110 ? -3.542 0.197 4.718 1.00 64.50 110 ILE A O 1
ATOM 843 N N . SER A 1 111 ? -4.847 -0.015 2.904 1.00 55.16 111 SER A N 1
ATOM 844 C CA . SER A 1 111 ? -3.828 -0.588 2.019 1.00 55.16 111 SER A CA 1
ATOM 845 C C . SER A 1 111 ? -3.232 0.393 0.998 1.00 55.16 111 SER A C 1
ATOM 847 O O . SER A 1 111 ? -2.441 -0.043 0.161 1.00 55.16 111 SER A O 1
ATOM 849 N N . ASN A 1 112 ? -3.556 1.699 1.025 1.00 58.12 112 ASN A N 1
ATOM 850 C CA . ASN A 1 112 ? -3.000 2.620 0.030 1.00 58.12 112 ASN A CA 1
ATOM 851 C C . ASN A 1 112 ? -1.556 3.032 0.312 1.00 58.12 112 ASN A C 1
ATOM 853 O O . ASN A 1 112 ? -1.243 3.770 1.247 1.00 58.12 112 ASN A O 1
ATOM 857 N N . LEU A 1 113 ? -0.662 2.633 -0.578 1.00 55.62 113 LEU A N 1
ATOM 858 C CA . LEU A 1 113 ? 0.730 3.032 -0.545 1.00 55.62 113 LEU A CA 1
ATOM 859 C C . LEU A 1 113 ? 0.918 4.101 -1.614 1.00 55.62 113 LEU A C 1
ATOM 861 O O . LEU A 1 113 ? 1.020 3.782 -2.793 1.00 55.62 113 LEU A O 1
ATOM 865 N N . ASN A 1 114 ? 1.026 5.359 -1.181 1.00 47.00 114 ASN A N 1
ATOM 866 C CA . ASN A 1 114 ? 1.252 6.571 -1.982 1.00 47.00 114 ASN A CA 1
ATOM 867 C C . ASN A 1 114 ? 2.640 6.592 -2.688 1.00 47.00 114 ASN A C 1
ATOM 869 O O . ASN A 1 114 ? 3.396 7.570 -2.685 1.00 47.00 114 ASN A O 1
ATOM 873 N N . GLY A 1 115 ? 3.051 5.454 -3.243 1.00 50.28 115 GLY A N 1
ATOM 874 C CA . GLY A 1 115 ? 4.390 5.131 -3.712 1.00 50.28 115 GLY A CA 1
ATOM 875 C C . GLY A 1 115 ? 5.429 4.873 -2.619 1.00 50.28 115 GLY A C 1
ATOM 876 O O . GLY A 1 115 ? 6.601 4.682 -2.947 1.00 50.28 115 GLY A O 1
ATOM 877 N N . SER A 1 116 ? 5.033 4.846 -1.345 1.00 48.56 116 SER A N 1
ATOM 878 C CA . SER A 1 116 ? 5.885 4.390 -0.242 1.00 48.56 116 SER A CA 1
ATOM 879 C C . SER A 1 116 ? 5.772 2.880 -0.132 1.00 48.56 116 SER A C 1
ATOM 881 O O . SER A 1 116 ? 4.909 2.356 0.552 1.00 48.56 116 SER A O 1
ATOM 883 N N . ILE A 1 117 ? 6.611 2.174 -0.874 1.00 54.94 117 ILE A N 1
ATOM 884 C CA . ILE A 1 117 ? 6.670 0.713 -0.842 1.00 54.94 117 ILE A CA 1
ATOM 885 C C . ILE A 1 117 ? 7.465 0.223 0.381 1.00 54.94 117 ILE A C 1
ATOM 887 O O . ILE A 1 117 ? 8.397 0.916 0.803 1.00 54.94 117 ILE A O 1
ATOM 891 N N . PRO A 1 118 ? 7.171 -0.977 0.918 1.00 53.25 118 PRO A N 1
ATOM 892 C CA . PRO A 1 118 ? 7.995 -1.595 1.951 1.00 53.25 118 PRO A CA 1
ATOM 893 C C . PRO A 1 118 ? 9.476 -1.634 1.535 1.00 53.25 118 PRO A C 1
ATOM 895 O O . PRO A 1 118 ? 9.769 -1.828 0.348 1.00 53.25 118 PRO A O 1
ATOM 898 N N . PRO A 1 119 ? 10.425 -1.497 2.481 1.00 50.81 119 PRO A N 1
ATOM 899 C CA . PRO A 1 119 ? 11.853 -1.472 2.155 1.00 50.81 119 PRO A CA 1
ATOM 900 C C . PRO A 1 119 ? 12.313 -2.741 1.412 1.00 50.81 119 PRO A C 1
ATOM 902 O O . PRO A 1 119 ? 13.151 -2.651 0.515 1.00 50.81 119 PRO A O 1
ATOM 905 N N . ASN A 1 120 ? 11.692 -3.893 1.703 1.00 61.44 120 ASN A N 1
ATOM 906 C CA . ASN A 1 120 ? 12.005 -5.207 1.125 1.00 61.44 120 ASN A CA 1
ATOM 907 C C . ASN A 1 120 ? 10.958 -5.693 0.106 1.00 61.44 120 ASN A C 1
ATOM 909 O O . ASN A 1 120 ? 10.530 -6.843 0.132 1.00 61.44 120 ASN A O 1
ATOM 913 N N . ILE A 1 121 ? 10.515 -4.816 -0.790 1.00 71.69 121 ILE A N 1
ATOM 914 C CA . ILE A 1 121 ? 9.638 -5.199 -1.904 1.00 71.69 121 ILE A CA 1
ATOM 915 C C . ILE A 1 121 ? 10.387 -5.969 -3.004 1.00 71.69 121 ILE A C 1
ATOM 917 O O . ILE A 1 121 ? 11.504 -5.603 -3.385 1.00 71.69 121 ILE A O 1
ATOM 921 N N . HIS A 1 122 ? 9.746 -6.998 -3.568 1.00 83.19 122 HIS A N 1
ATOM 922 C CA . HIS A 1 122 ? 10.276 -7.719 -4.723 1.00 83.19 122 HIS A CA 1
ATOM 923 C C . HIS A 1 122 ? 10.300 -6.815 -5.963 1.00 83.19 122 HIS A C 1
ATOM 925 O O . HIS A 1 122 ? 9.281 -6.246 -6.367 1.00 83.19 122 HIS A O 1
ATOM 931 N N . LYS A 1 123 ? 11.484 -6.672 -6.564 1.00 91.19 123 LYS A N 1
ATOM 932 C CA . LYS A 1 123 ? 11.703 -5.854 -7.760 1.00 91.19 123 LYS A CA 1
ATOM 933 C C . LYS A 1 123 ? 11.771 -6.762 -8.978 1.00 91.19 123 LYS A C 1
ATOM 935 O O . LYS A 1 123 ? 12.562 -7.703 -8.985 1.00 91.19 123 LYS A O 1
ATOM 940 N N . VAL A 1 124 ? 10.989 -6.449 -10.006 1.00 95.25 124 VAL A N 1
ATOM 941 C CA . VAL A 1 124 ? 11.099 -7.131 -11.300 1.00 95.25 124 VAL A CA 1
ATOM 942 C C . VAL A 1 124 ? 12.483 -6.846 -11.875 1.00 95.25 124 VAL A C 1
ATOM 944 O O . VAL A 1 124 ? 12.946 -5.703 -11.858 1.00 95.25 124 VAL A O 1
ATOM 947 N N . THR A 1 125 ? 13.160 -7.891 -12.351 1.00 93.69 125 THR A N 1
ATOM 948 C CA . THR A 1 125 ? 14.473 -7.745 -12.986 1.00 93.69 125 THR A CA 1
ATOM 949 C C . THR A 1 125 ? 14.300 -7.051 -14.328 1.00 93.69 125 THR A C 1
ATOM 951 O O . THR A 1 125 ? 13.489 -7.477 -15.141 1.00 93.69 125 THR A O 1
ATOM 954 N N . ILE A 1 126 ? 15.070 -5.992 -14.565 1.00 95.69 126 ILE A N 1
ATOM 955 C CA . ILE A 1 126 ? 15.023 -5.234 -15.815 1.00 95.69 126 ILE A CA 1
ATOM 956 C C . ILE A 1 126 ? 16.320 -5.477 -16.571 1.00 95.69 126 ILE A C 1
ATOM 958 O O . ILE A 1 126 ? 17.413 -5.253 -16.049 1.00 95.69 126 ILE A O 1
ATOM 962 N N . ARG A 1 127 ? 16.192 -5.932 -17.816 1.00 96.75 127 ARG A N 1
ATOM 963 C CA . ARG A 1 127 ? 17.308 -6.045 -18.754 1.00 96.75 127 ARG A CA 1
ATOM 964 C C . ARG A 1 127 ? 17.327 -4.789 -19.607 1.00 96.75 127 ARG A C 1
ATOM 966 O O . ARG A 1 127 ? 16.342 -4.474 -20.268 1.00 96.75 127 ARG A O 1
ATOM 973 N N . ASN A 1 128 ? 18.432 -4.050 -19.553 1.00 96.69 128 ASN A N 1
ATOM 974 C CA . ASN A 1 128 ? 18.505 -2.737 -20.181 1.00 96.69 128 ASN A CA 1
ATOM 975 C C . ASN A 1 128 ? 18.144 -2.796 -21.675 1.00 96.69 128 ASN A C 1
ATOM 977 O O . ASN A 1 128 ? 18.687 -3.609 -22.419 1.00 96.69 128 ASN A O 1
ATOM 981 N N . SER A 1 129 ? 17.258 -1.895 -22.101 1.00 96.19 129 SER A N 1
ATOM 982 C CA . SER A 1 129 ? 16.722 -1.781 -23.465 1.00 96.19 129 SER A CA 1
ATOM 983 C C . SER A 1 129 ? 15.914 -2.988 -23.965 1.00 96.19 129 SER A C 1
ATOM 985 O O . SER A 1 129 ? 15.604 -3.055 -25.153 1.00 96.19 129 SER A O 1
ATOM 987 N N . GLN A 1 130 ? 15.531 -3.921 -23.089 1.00 97.94 130 GLN A N 1
ATOM 988 C CA . GLN A 1 130 ? 14.622 -5.023 -23.417 1.00 97.94 130 GLN A CA 1
ATOM 989 C C . GLN A 1 130 ? 13.232 -4.762 -22.831 1.00 97.94 130 GLN A C 1
ATOM 991 O O . GLN A 1 130 ? 13.092 -4.097 -21.808 1.00 97.94 130 GLN A O 1
ATOM 996 N N . ASN A 1 131 ? 12.191 -5.262 -23.500 1.00 98.38 131 ASN A N 1
ATOM 997 C CA . ASN A 1 131 ? 10.828 -5.197 -22.972 1.00 98.38 131 ASN A CA 1
ATOM 998 C C . ASN A 1 131 ? 10.703 -6.073 -21.723 1.00 98.38 131 ASN A C 1
ATOM 1000 O O . ASN A 1 131 ? 11.371 -7.099 -21.641 1.00 98.38 131 ASN A O 1
ATOM 1004 N N . ILE A 1 132 ? 9.800 -5.698 -20.817 1.00 98.25 132 ILE A N 1
ATOM 1005 C CA . ILE A 1 132 ? 9.335 -6.589 -19.752 1.00 98.25 132 ILE A CA 1
ATOM 1006 C C . ILE A 1 132 ? 8.077 -7.282 -20.264 1.00 98.25 132 ILE A C 1
ATOM 1008 O O . ILE A 1 132 ? 7.066 -6.620 -20.523 1.00 98.25 132 ILE A O 1
ATOM 1012 N N . LEU A 1 133 ? 8.157 -8.594 -20.440 1.00 98.19 133 LEU A N 1
ATOM 1013 C CA . LEU A 1 133 ? 7.087 -9.413 -20.994 1.00 98.19 133 LEU A CA 1
ATOM 1014 C C . LEU A 1 133 ? 6.063 -9.808 -19.921 1.00 98.19 133 LEU A C 1
ATOM 1016 O O . LEU A 1 133 ? 6.325 -9.728 -18.716 1.00 98.19 133 LEU A O 1
ATOM 1020 N N . VAL A 1 134 ? 4.883 -10.246 -20.370 1.00 97.62 134 VAL A N 1
ATOM 1021 C CA . VAL A 1 134 ? 3.771 -10.638 -19.489 1.00 97.62 134 VAL A CA 1
ATOM 1022 C C . VAL A 1 134 ? 4.219 -11.710 -18.502 1.00 9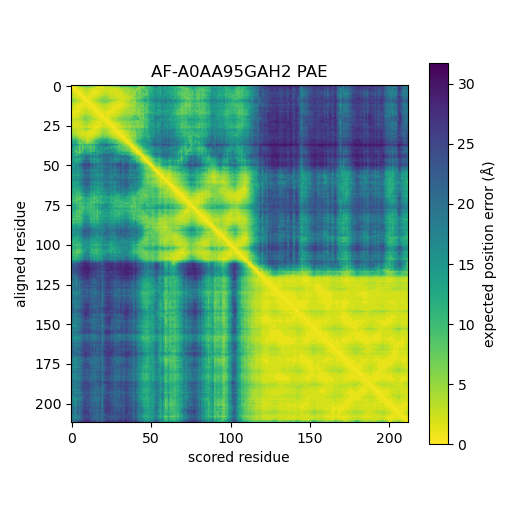7.62 134 VAL A C 1
ATOM 1024 O O . VAL A 1 134 ? 3.921 -11.618 -17.314 1.00 97.62 134 VAL A O 1
ATOM 1027 N N . GLU A 1 135 ? 4.968 -12.701 -18.979 1.00 96.94 135 GLU A N 1
ATOM 1028 C CA . GLU A 1 135 ? 5.487 -13.817 -18.195 1.00 96.94 135 GLU A CA 1
ATOM 1029 C C . GLU A 1 135 ? 6.432 -13.377 -17.069 1.00 96.94 135 GLU A C 1
ATOM 1031 O O . GLU A 1 135 ? 6.443 -14.007 -16.015 1.00 96.94 135 GLU A O 1
ATOM 1036 N N . GLU A 1 136 ? 7.171 -12.278 -17.234 1.00 96.94 136 GLU A N 1
ATOM 1037 C CA . GLU A 1 136 ? 8.096 -11.767 -16.216 1.00 96.94 136 GLU A CA 1
ATOM 1038 C C . GLU A 1 136 ? 7.336 -11.071 -15.081 1.00 96.94 136 GLU A C 1
ATOM 1040 O O . GLU A 1 136 ? 7.604 -11.311 -13.900 1.00 96.94 136 GLU A O 1
ATOM 1045 N N . VAL A 1 137 ? 6.339 -10.249 -15.429 1.00 97.06 137 VAL A N 1
ATOM 1046 C CA . VAL A 1 137 ? 5.453 -9.598 -14.450 1.00 97.06 137 VAL A CA 1
ATOM 1047 C C . VAL A 1 137 ? 4.591 -10.644 -13.741 1.00 97.06 137 VAL A C 1
ATOM 1049 O O . VAL A 1 137 ? 4.483 -10.632 -12.514 1.00 97.06 137 VAL A O 1
ATOM 1052 N N . ALA A 1 138 ? 4.029 -11.591 -14.494 1.00 96.50 138 ALA A N 1
ATOM 1053 C CA . ALA A 1 138 ? 3.242 -12.703 -13.973 1.00 96.50 138 ALA A CA 1
ATOM 1054 C C . ALA A 1 138 ? 4.058 -13.576 -13.010 1.00 96.50 138 ALA A C 1
ATOM 1056 O O . ALA A 1 138 ? 3.598 -13.859 -11.904 1.00 96.50 138 ALA A O 1
ATOM 1057 N N . ALA A 1 139 ? 5.289 -13.952 -13.381 1.00 95.12 139 ALA A N 1
ATOM 1058 C CA . ALA A 1 139 ? 6.173 -14.733 -12.518 1.00 95.12 139 ALA A CA 1
ATOM 1059 C C . ALA A 1 139 ? 6.446 -14.023 -11.183 1.00 95.12 139 ALA A C 1
ATOM 1061 O O . ALA A 1 139 ? 6.438 -14.671 -10.137 1.00 95.12 139 ALA A O 1
ATOM 1062 N N . ALA A 1 140 ? 6.617 -12.697 -11.191 1.00 90.38 140 ALA A N 1
ATOM 1063 C CA . ALA A 1 140 ? 6.798 -11.913 -9.972 1.00 90.38 140 ALA A CA 1
ATOM 1064 C C . ALA A 1 140 ? 5.510 -11.830 -9.126 1.00 90.38 140 ALA A C 1
ATOM 1066 O O . ALA A 1 140 ? 5.558 -12.000 -7.905 1.00 90.38 140 ALA A O 1
ATOM 1067 N N . LEU A 1 141 ? 4.350 -11.616 -9.753 1.00 84.62 141 LEU A N 1
ATOM 1068 C CA . LEU A 1 141 ? 3.050 -11.533 -9.072 1.00 84.62 141 LEU A CA 1
ATOM 1069 C C . LEU A 1 141 ? 2.571 -12.869 -8.488 1.00 84.62 141 LEU A C 1
ATOM 1071 O O . LEU A 1 141 ? 1.841 -12.874 -7.489 1.00 84.62 141 LEU A O 1
ATOM 1075 N N . ASN A 1 142 ? 3.000 -13.997 -9.064 1.00 84.31 142 ASN A N 1
ATOM 1076 C CA . ASN A 1 142 ? 2.663 -15.331 -8.559 1.00 84.31 142 ASN A CA 1
ATOM 1077 C C . ASN A 1 142 ? 3.115 -15.524 -7.103 1.00 84.31 142 ASN A C 1
ATOM 1079 O O . ASN A 1 142 ? 2.417 -16.176 -6.331 1.00 84.31 142 ASN A O 1
ATOM 1083 N N . TYR A 1 143 ? 4.226 -14.898 -6.704 1.00 78.88 143 TYR A N 1
ATOM 1084 C CA . TYR A 1 143 ? 4.796 -15.047 -5.361 1.00 78.88 143 TYR A CA 1
ATOM 1085 C C . TYR A 1 143 ? 4.665 -13.798 -4.476 1.00 78.88 143 TYR A C 1
ATOM 1087 O O . TYR A 1 143 ? 5.004 -13.854 -3.299 1.00 78.88 143 TYR A O 1
ATOM 1095 N N . ASN A 1 144 ? 4.161 -12.674 -5.000 1.00 68.44 144 ASN A N 1
ATOM 1096 C CA . ASN A 1 144 ? 4.128 -11.393 -4.283 1.00 68.44 144 ASN A CA 1
ATOM 1097 C C . ASN A 1 144 ? 2.757 -10.711 -4.408 1.00 68.44 144 ASN A C 1
ATOM 1099 O O . ASN A 1 144 ? 2.139 -10.740 -5.469 1.00 68.44 144 ASN A O 1
ATOM 1103 N N . ALA A 1 145 ? 2.258 -10.098 -3.328 1.00 69.38 145 ALA A N 1
ATOM 1104 C CA . ALA A 1 145 ? 1.013 -9.314 -3.355 1.00 69.38 145 ALA A CA 1
ATOM 1105 C C . ALA A 1 145 ? 1.196 -7.951 -4.044 1.00 69.38 145 ALA A C 1
ATOM 1107 O O . ALA A 1 145 ? 0.292 -7.459 -4.712 1.00 69.38 145 ALA A O 1
ATOM 1108 N N . LEU A 1 146 ? 2.398 -7.391 -3.915 1.00 73.00 146 LEU A N 1
ATOM 1109 C CA . LE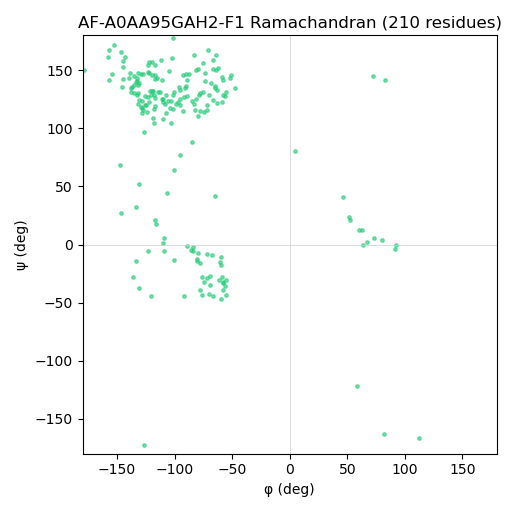U A 1 146 ? 2.826 -6.137 -4.507 1.00 73.00 146 LEU A CA 1
ATOM 1110 C C . LEU A 1 146 ? 4.247 -6.318 -5.050 1.00 73.00 146 LEU A C 1
ATOM 1112 O O . LEU A 1 146 ? 5.131 -6.802 -4.342 1.00 73.00 146 LEU A O 1
ATOM 1116 N N . ILE A 1 147 ? 4.466 -5.902 -6.292 1.00 85.31 147 ILE A N 1
ATOM 1117 C CA . ILE A 1 147 ? 5.786 -5.881 -6.931 1.00 85.31 147 ILE A CA 1
ATOM 1118 C C . ILE A 1 147 ? 6.169 -4.459 -7.327 1.00 85.31 147 ILE A C 1
ATOM 1120 O O . ILE A 1 147 ? 5.308 -3.600 -7.520 1.00 85.31 147 ILE A O 1
ATOM 1124 N N . ALA A 1 148 ? 7.470 -4.216 -7.470 1.00 90.19 148 ALA A N 1
ATOM 1125 C CA . ALA A 1 148 ? 7.993 -2.947 -7.954 1.00 90.19 148 ALA A CA 1
ATOM 1126 C C . ALA A 1 148 ? 8.693 -3.098 -9.307 1.00 90.19 148 ALA A C 1
ATOM 1128 O O . ALA A 1 148 ? 9.602 -3.914 -9.460 1.00 90.19 148 ALA A O 1
ATOM 1129 N N . ILE A 1 149 ? 8.348 -2.226 -10.248 1.00 95.62 149 ILE A N 1
ATOM 1130 C CA . ILE A 1 149 ? 9.089 -2.012 -11.489 1.00 95.62 149 ILE A CA 1
ATOM 1131 C C . ILE A 1 149 ? 9.736 -0.632 -11.388 1.00 95.62 149 ILE A C 1
ATOM 1133 O O . ILE A 1 149 ? 9.056 0.394 -11.396 1.00 95.62 149 ILE A O 1
ATOM 1137 N N . LYS A 1 150 ? 11.061 -0.598 -11.220 1.00 94.81 150 LYS A N 1
ATOM 1138 C CA . LYS A 1 150 ? 11.823 0.645 -11.051 1.00 94.81 150 LYS A CA 1
ATOM 1139 C C . LYS A 1 150 ? 12.807 0.810 -12.194 1.00 94.81 150 LYS A C 1
ATOM 1141 O O . LYS A 1 150 ? 13.841 0.150 -12.184 1.00 94.81 150 LYS A O 1
ATOM 1146 N N . THR A 1 151 ? 12.505 1.691 -13.138 1.00 96.81 151 THR A N 1
ATOM 1147 C CA . THR A 1 151 ? 13.415 1.979 -14.251 1.00 96.81 151 THR A CA 1
ATOM 1148 C C . THR A 1 151 ? 14.358 3.125 -13.895 1.00 96.81 151 THR A C 1
ATOM 1150 O O . THR A 1 151 ? 13.996 4.044 -13.158 1.00 96.81 151 THR A O 1
ATOM 1153 N N . TYR A 1 152 ? 15.584 3.078 -14.405 1.00 96.88 152 TYR A N 1
ATOM 11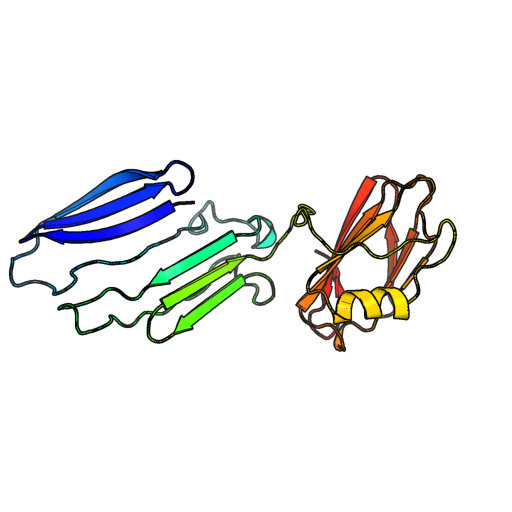54 C CA . TYR A 1 152 ? 16.564 4.167 -14.357 1.00 96.88 152 TYR A CA 1
ATOM 1155 C C . TYR A 1 152 ? 17.523 4.045 -15.547 1.00 96.88 152 TYR A C 1
ATOM 1157 O O . TYR A 1 152 ? 17.485 3.059 -16.282 1.00 96.88 152 TYR A O 1
ATOM 1165 N N . ASP A 1 153 ? 18.376 5.043 -15.766 1.00 96.50 153 ASP A N 1
ATOM 1166 C CA . ASP A 1 153 ? 19.336 5.007 -16.873 1.00 96.50 153 ASP A CA 1
ATOM 1167 C C . ASP A 1 153 ? 20.325 3.839 -16.699 1.00 96.50 153 ASP A C 1
ATOM 1169 O O . ASP A 1 153 ? 20.989 3.717 -15.673 1.00 96.50 153 ASP A O 1
ATOM 1173 N N . GLY A 1 154 ? 20.383 2.942 -17.688 1.00 94.88 154 GLY A N 1
ATOM 1174 C CA . GLY A 1 154 ? 21.134 1.680 -17.608 1.00 94.88 154 GLY A CA 1
ATOM 1175 C C . GLY A 1 154 ? 20.325 0.483 -17.089 1.00 94.88 154 GLY A C 1
ATOM 1176 O O . GLY A 1 154 ? 20.830 -0.636 -17.096 1.00 94.88 154 GLY A O 1
ATOM 1177 N N . SER A 1 155 ? 19.069 0.690 -16.687 1.00 96.56 155 SER A N 1
ATOM 1178 C CA . SER A 1 155 ? 18.108 -0.352 -16.312 1.00 96.56 155 SER A CA 1
ATOM 1179 C C . SER A 1 155 ? 16.694 0.102 -16.690 1.00 96.56 155 SER A C 1
ATOM 1181 O O . SER A 1 155 ? 15.861 0.461 -15.852 1.00 96.56 155 SER A O 1
ATOM 1183 N N . TRP A 1 156 ? 16.454 0.183 -17.998 1.00 98.19 156 TRP A N 1
ATOM 1184 C CA . TRP A 1 156 ? 15.218 0.699 -18.586 1.00 98.19 156 TRP A CA 1
ATOM 1185 C C . TRP A 1 156 ? 14.617 -0.293 -19.584 1.00 98.19 156 TRP A C 1
ATOM 1187 O O . TRP A 1 156 ? 15.354 -0.986 -20.283 1.00 98.19 156 TRP A O 1
ATOM 1197 N N . ALA A 1 157 ? 13.286 -0.320 -19.665 1.00 98.38 157 ALA A N 1
ATOM 1198 C CA . ALA A 1 157 ? 12.522 -1.143 -20.594 1.00 98.38 157 ALA A CA 1
ATOM 1199 C C . ALA A 1 157 ? 11.552 -0.270 -21.413 1.00 98.38 157 ALA A C 1
ATOM 1201 O O . ALA A 1 157 ? 10.759 0.457 -20.815 1.00 98.38 157 ALA A O 1
ATOM 1202 N N . PRO A 1 158 ? 11.550 -0.342 -22.757 1.00 98.19 158 PRO A N 1
ATOM 1203 C CA . PRO A 1 158 ? 10.679 0.498 -23.581 1.00 98.19 158 PRO A CA 1
ATOM 1204 C C . PRO A 1 158 ? 9.196 0.145 -23.464 1.00 98.19 158 PRO A C 1
ATOM 1206 O O . PRO A 1 158 ? 8.338 1.031 -23.534 1.00 98.19 158 PRO A O 1
ATOM 1209 N N . LYS A 1 159 ? 8.877 -1.141 -23.300 1.00 98.69 159 LYS A N 1
ATOM 1210 C CA . LYS A 1 159 ? 7.506 -1.634 -23.153 1.00 98.69 159 LYS A CA 1
ATOM 1211 C C . LYS A 1 159 ? 7.405 -2.566 -21.957 1.00 98.69 159 LYS A C 1
ATOM 1213 O O . LYS A 1 159 ? 8.300 -3.379 -21.729 1.00 98.69 159 LYS A O 1
ATOM 1218 N N . ILE A 1 160 ? 6.314 -2.431 -21.215 1.00 98.62 160 ILE A N 1
ATOM 1219 C CA . ILE A 1 160 ? 6.014 -3.215 -20.020 1.00 98.62 160 ILE A CA 1
ATOM 1220 C C . ILE A 1 160 ? 4.604 -3.769 -20.195 1.00 98.62 160 ILE A C 1
ATOM 1222 O O . ILE A 1 160 ? 3.650 -3.001 -20.321 1.00 98.62 160 ILE A O 1
ATOM 1226 N N . TYR A 1 161 ? 4.480 -5.091 -20.228 1.00 98.44 161 TYR A N 1
ATOM 1227 C CA . TYR A 1 161 ? 3.211 -5.771 -20.470 1.00 98.44 161 TYR A CA 1
ATOM 1228 C C . TYR A 1 161 ? 2.673 -6.380 -19.180 1.00 98.44 161 TYR A C 1
ATOM 1230 O O . TYR A 1 161 ? 3.354 -7.169 -18.527 1.00 98.44 161 TYR A O 1
ATOM 1238 N N . PHE A 1 162 ? 1.454 -6.007 -18.800 1.00 98.00 162 PHE A N 1
ATOM 1239 C CA . PHE A 1 162 ? 0.793 -6.569 -17.631 1.00 98.00 162 PHE A CA 1
ATOM 1240 C C . PHE A 1 162 ? 0.042 -7.839 -18.028 1.00 98.00 162 PHE A C 1
ATOM 1242 O O . PHE A 1 162 ? -0.484 -7.921 -19.141 1.00 98.00 162 PHE A O 1
ATOM 1249 N N . PRO A 1 163 ? -0.038 -8.828 -17.129 1.00 97.38 163 PRO A N 1
ATOM 1250 C CA . PRO A 1 163 ? -0.934 -9.954 -17.323 1.00 97.38 163 PRO A CA 1
ATOM 1251 C C . PRO A 1 163 ? -2.399 -9.537 -17.160 1.00 97.38 163 PRO A C 1
ATOM 1253 O O . PRO A 1 163 ? -2.694 -8.470 -16.623 1.00 97.38 163 PRO A O 1
ATOM 1256 N N . ASP A 1 164 ? -3.322 -10.409 -17.564 1.00 95.81 164 ASP A N 1
ATOM 1257 C CA . ASP A 1 164 ? -4.762 -10.182 -17.401 1.00 95.81 164 ASP A CA 1
ATOM 1258 C C . ASP A 1 164 ? -5.131 -9.919 -15.932 1.00 95.81 164 ASP A C 1
ATOM 1260 O O . ASP A 1 164 ? -4.812 -10.727 -15.052 1.00 95.81 164 ASP A O 1
ATOM 1264 N N . ALA A 1 165 ? -5.846 -8.823 -15.660 1.00 89.25 165 ALA A N 1
ATOM 1265 C CA . ALA A 1 165 ? -6.239 -8.450 -14.301 1.00 89.25 165 ALA A CA 1
ATOM 1266 C C . ALA A 1 165 ? -7.035 -9.553 -13.588 1.00 89.25 165 ALA A C 1
ATOM 1268 O O . ALA A 1 165 ? -6.840 -9.787 -12.393 1.00 89.25 165 ALA A O 1
ATOM 1269 N N . ASN A 1 166 ? -7.878 -10.284 -14.320 1.00 86.94 166 ASN A N 1
ATOM 1270 C CA . ASN A 1 166 ? -8.722 -11.346 -13.772 1.00 86.94 166 ASN A CA 1
ATOM 1271 C C . ASN A 1 166 ? -7.949 -12.482 -13.080 1.00 86.94 166 ASN A C 1
ATOM 1273 O O . ASN A 1 166 ? -8.458 -13.074 -12.129 1.00 86.94 166 ASN A O 1
ATOM 1277 N N . LYS A 1 167 ? -6.702 -12.748 -13.489 1.00 86.31 167 LYS A N 1
ATOM 1278 C CA . LYS A 1 167 ? -5.816 -13.748 -12.870 1.00 86.31 167 LYS A CA 1
ATOM 1279 C C . LYS A 1 167 ? -5.137 -13.233 -11.599 1.00 86.31 167 LYS A C 1
ATOM 1281 O O . LYS A 1 167 ? -4.561 -14.022 -10.855 1.00 86.31 167 LYS A O 1
ATOM 1286 N N . TYR A 1 168 ? -5.204 -11.927 -11.341 1.00 79.06 168 TYR A N 1
ATOM 1287 C CA . TYR A 1 168 ? -4.404 -11.237 -10.329 1.00 79.06 168 TYR A CA 1
ATOM 1288 C C . TYR A 1 168 ? -5.234 -10.292 -9.449 1.00 79.06 168 TYR A C 1
ATOM 1290 O O . TYR A 1 168 ? -4.716 -9.288 -8.975 1.00 79.06 168 TYR A O 1
ATOM 1298 N N . LYS A 1 169 ? -6.508 -10.616 -9.186 1.00 77.31 169 LYS A N 1
ATOM 1299 C CA . LYS A 1 169 ? -7.390 -9.832 -8.301 1.00 77.31 169 LYS A CA 1
ATOM 1300 C C . LYS A 1 169 ? -6.714 -9.477 -6.966 1.00 77.31 169 LYS A C 1
ATOM 1302 O O . LYS A 1 169 ? -6.099 -10.333 -6.332 1.00 77.31 169 LYS A O 1
ATOM 1307 N N . PHE A 1 170 ? -6.849 -8.218 -6.552 1.00 65.56 170 PHE A N 1
ATOM 1308 C CA . PHE A 1 170 ? -6.227 -7.581 -5.382 1.00 65.56 170 PHE A CA 1
ATOM 1309 C C . PHE A 1 170 ? -4.694 -7.491 -5.401 1.00 65.56 170 PHE A C 1
ATOM 1311 O O . PHE A 1 170 ? -4.103 -6.966 -4.459 1.00 65.56 170 PHE A O 1
ATOM 1318 N N . LYS A 1 171 ? -4.021 -7.982 -6.447 1.00 74.69 171 LYS A N 1
ATOM 1319 C CA . LYS A 1 171 ? -2.579 -7.787 -6.604 1.00 74.69 171 LYS A CA 1
ATOM 1320 C C . LYS A 1 171 ? -2.296 -6.368 -7.051 1.00 74.69 171 LYS A C 1
ATOM 1322 O O . LYS A 1 171 ? -3.132 -5.731 -7.695 1.00 74.69 171 LYS A O 1
ATOM 1327 N N . SER A 1 172 ? -1.085 -5.912 -6.757 1.00 79.75 172 SER A N 1
ATOM 1328 C CA . SER A 1 172 ? -0.665 -4.560 -7.079 1.00 79.75 172 SER A CA 1
ATOM 1329 C C . SER A 1 172 ? 0.665 -4.493 -7.813 1.00 79.75 172 SER A C 1
ATOM 1331 O O . SER A 1 172 ? 1.588 -5.271 -7.558 1.00 79.75 172 SER A O 1
ATOM 1333 N N . ILE A 1 173 ? 0.785 -3.507 -8.695 1.00 89.69 173 ILE A N 1
ATOM 1334 C CA . ILE A 1 173 ? 2.020 -3.206 -9.412 1.00 89.69 173 ILE A CA 1
ATOM 1335 C C . ILE A 1 173 ? 2.366 -1.750 -9.141 1.00 89.69 173 ILE A C 1
ATOM 1337 O O . ILE A 1 173 ? 1.667 -0.841 -9.583 1.00 89.69 173 ILE A O 1
ATOM 1341 N N . TYR A 1 174 ? 3.473 -1.533 -8.437 1.00 88.38 174 TYR A N 1
ATOM 1342 C CA . TYR A 1 174 ? 4.060 -0.212 -8.294 1.00 88.38 174 TYR A CA 1
ATOM 1343 C C . TYR A 1 174 ? 5.099 0.007 -9.385 1.00 88.38 174 TYR A C 1
ATOM 1345 O O . TYR A 1 174 ? 6.043 -0.773 -9.530 1.00 88.38 174 TYR A O 1
ATOM 1353 N N . ILE A 1 175 ? 4.975 1.104 -10.118 1.00 92.69 175 ILE A N 1
ATOM 1354 C CA . ILE A 1 175 ? 5.934 1.506 -11.137 1.00 92.69 175 ILE A CA 1
ATOM 1355 C C . ILE A 1 175 ? 6.522 2.850 -10.745 1.00 92.69 175 ILE A C 1
ATOM 1357 O O . ILE A 1 175 ? 5.795 3.780 -10.416 1.00 92.69 175 ILE A O 1
ATOM 1361 N N . LYS A 1 176 ? 7.849 2.963 -10.798 1.00 92.56 176 LYS A N 1
ATOM 1362 C CA . LYS A 1 176 ? 8.560 4.238 -10.688 1.00 92.56 176 LYS A CA 1
ATOM 1363 C C . LYS A 1 176 ? 9.563 4.351 -11.816 1.00 92.56 176 LYS A C 1
ATOM 1365 O O . LYS A 1 176 ? 10.451 3.509 -11.935 1.00 92.56 176 LYS A O 1
ATOM 1370 N N . SER A 1 177 ? 9.458 5.417 -12.590 1.00 95.62 177 SER A N 1
ATOM 1371 C CA . SER A 1 177 ? 10.395 5.698 -13.662 1.00 95.62 177 SER A CA 1
ATOM 1372 C C . SER A 1 177 ? 11.357 6.804 -13.260 1.00 95.62 177 SER A C 1
ATOM 1374 O O . SER A 1 177 ? 10.950 7.929 -13.014 1.00 95.62 177 SER A O 1
ATOM 1376 N N . ASN A 1 178 ? 12.649 6.495 -13.202 1.00 96.25 178 ASN A N 1
ATOM 1377 C CA . ASN A 1 178 ? 13.733 7.478 -13.114 1.00 96.25 178 ASN A CA 1
ATOM 1378 C C . ASN A 1 178 ? 14.559 7.528 -14.415 1.00 96.25 178 ASN A C 1
ATOM 1380 O O . ASN A 1 178 ? 15.548 8.259 -14.479 1.00 96.25 178 ASN A O 1
ATOM 1384 N N . ALA A 1 179 ? 14.189 6.739 -15.428 1.00 96.94 179 ALA A N 1
ATOM 1385 C CA . ALA A 1 179 ? 14.885 6.683 -16.707 1.00 96.94 179 ALA A CA 1
ATOM 1386 C C . ALA A 1 179 ? 14.601 7.930 -17.552 1.00 96.94 179 ALA A C 1
ATOM 1388 O O . ALA A 1 179 ? 13.513 8.502 -17.499 1.00 96.94 179 ALA A O 1
ATOM 1389 N N . SER A 1 180 ? 15.584 8.338 -18.348 1.00 97.06 180 SER A N 1
ATOM 1390 C CA . SER A 1 180 ? 15.489 9.475 -19.262 1.00 97.06 180 SER A CA 1
ATOM 1391 C C . SER A 1 180 ? 14.583 9.181 -20.458 1.00 97.06 180 SER A C 1
ATOM 1393 O O . SER A 1 180 ? 13.915 10.089 -20.953 1.00 97.06 180 SER A O 1
ATOM 1395 N N . TYR A 1 181 ? 14.490 7.915 -20.871 1.00 97.12 181 TYR A N 1
ATOM 1396 C CA . TYR A 1 181 ? 13.527 7.477 -21.875 1.00 97.12 181 TYR A CA 1
ATOM 1397 C C . TYR A 1 181 ? 12.188 7.056 -21.242 1.00 97.12 181 TYR A C 1
ATOM 1399 O O . TYR A 1 181 ? 12.163 6.415 -20.188 1.00 97.12 181 TYR A O 1
ATOM 1407 N N . PRO A 1 182 ? 11.059 7.380 -21.892 1.00 97.88 182 PRO A N 1
ATOM 1408 C CA . PRO A 1 182 ? 9.726 6.944 -21.473 1.00 97.88 182 PRO A CA 1
ATOM 1409 C C . PRO A 1 182 ? 9.561 5.423 -21.607 1.00 97.88 182 PRO A C 1
ATOM 1411 O O . PRO A 1 182 ? 10.231 4.790 -22.419 1.00 97.88 182 PRO A O 1
ATOM 1414 N N . SER A 1 183 ? 8.611 4.842 -20.879 1.00 98.56 183 SER A N 1
ATOM 1415 C CA . SER A 1 183 ? 8.142 3.465 -21.106 1.00 98.56 183 SER A CA 1
ATOM 1416 C C . SER A 1 183 ? 6.665 3.478 -21.505 1.00 98.56 183 SER A C 1
ATOM 1418 O O . SER A 1 183 ? 5.932 4.403 -21.156 1.00 98.56 183 SER A O 1
ATOM 1420 N N . THR A 1 184 ? 6.211 2.462 -22.236 1.00 98.69 184 THR A N 1
ATOM 1421 C CA . THR A 1 184 ? 4.780 2.252 -22.522 1.00 98.69 184 THR A CA 1
ATOM 1422 C C . THR A 1 184 ? 4.283 1.023 -21.772 1.00 98.69 184 THR A C 1
ATOM 1424 O O . THR A 1 184 ? 4.827 -0.066 -21.939 1.00 98.69 184 THR A O 1
ATOM 1427 N N . LEU A 1 185 ? 3.266 1.213 -20.943 1.00 98.44 185 LEU A N 1
ATOM 1428 C CA . LEU A 1 185 ? 2.565 0.193 -20.176 1.00 98.44 185 LEU A CA 1
ATOM 1429 C C . LEU A 1 185 ? 1.383 -0.324 -20.997 1.00 98.44 185 LEU A C 1
ATOM 1431 O O . LEU A 1 185 ? 0.641 0.485 -21.550 1.00 98.44 185 LEU A O 1
ATOM 1435 N N . TYR A 1 186 ? 1.194 -1.638 -21.048 1.00 98.38 186 TYR A N 1
ATOM 1436 C CA . TYR A 1 186 ? 0.070 -2.288 -21.726 1.00 98.38 186 TYR A CA 1
ATOM 1437 C C . TYR A 1 186 ? -0.695 -3.151 -20.722 1.00 98.38 186 TYR A C 1
ATOM 1439 O O . TYR A 1 186 ? -0.094 -4.026 -20.102 1.00 98.38 186 TYR A O 1
ATOM 1447 N N . PHE A 1 187 ? -1.995 -2.905 -20.557 1.00 96.94 187 PHE A N 1
ATOM 1448 C CA . PHE A 1 187 ? -2.867 -3.588 -19.591 1.00 96.94 187 PHE A CA 1
ATOM 1449 C C . PHE A 1 187 ? -4.327 -3.485 -20.048 1.00 96.94 187 PHE A C 1
ATOM 1451 O O . PHE A 1 187 ? -4.708 -2.457 -20.589 1.00 96.94 187 PHE A O 1
ATOM 1458 N N . ASP A 1 188 ? -5.143 -4.528 -19.873 1.00 93.75 188 ASP A N 1
ATOM 1459 C CA . ASP A 1 188 ? -6.589 -4.550 -20.196 1.00 93.75 188 ASP A CA 1
ATOM 1460 C C . ASP A 1 188 ? -6.971 -3.966 -21.571 1.00 93.75 188 ASP A C 1
ATOM 1462 O O . ASP A 1 188 ? -7.943 -3.223 -21.704 1.00 93.75 188 ASP A O 1
ATOM 1466 N N . ASN A 1 189 ? -6.181 -4.266 -22.608 1.00 92.12 189 ASN A N 1
ATOM 1467 C CA . ASN A 1 189 ? -6.306 -3.692 -23.961 1.00 92.12 189 ASN A CA 1
ATOM 1468 C C . ASN A 1 189 ? -6.152 -2.156 -24.038 1.00 92.12 189 ASN A C 1
ATOM 1470 O O . ASN A 1 189 ? -6.437 -1.545 -25.067 1.00 92.12 189 ASN A O 1
ATOM 1474 N N . LYS A 1 190 ? -5.671 -1.530 -22.965 1.00 94.31 190 LYS A N 1
ATOM 1475 C CA . LYS A 1 190 ? -5.297 -0.121 -22.854 1.00 94.31 190 LYS A CA 1
ATOM 1476 C C . LYS A 1 190 ? -3.774 0.006 -22.928 1.00 94.31 190 LYS A C 1
ATOM 1478 O O . LYS A 1 190 ? -3.019 -0.943 -22.694 1.00 94.31 190 LYS A O 1
ATOM 1483 N N . GLN A 1 191 ? -3.321 1.215 -23.236 1.00 96.94 191 GLN A N 1
ATOM 1484 C CA . GLN A 1 191 ? -1.914 1.581 -23.149 1.00 96.94 191 GLN A CA 1
ATOM 1485 C C . GLN A 1 191 ? -1.757 2.911 -22.421 1.00 96.94 191 GLN A C 1
ATOM 1487 O O . GLN A 1 191 ? -2.562 3.826 -22.600 1.00 96.94 191 GLN A O 1
ATOM 1492 N N . LEU A 1 192 ? -0.700 3.025 -21.625 1.00 97.31 192 LEU A N 1
ATOM 1493 C CA . LEU A 1 192 ? -0.366 4.232 -20.882 1.00 97.31 192 LEU A CA 1
ATOM 1494 C C . LEU A 1 192 ? 1.129 4.495 -20.976 1.00 97.31 192 LEU A C 1
ATOM 1496 O O . LEU A 1 192 ? 1.945 3.595 -20.807 1.00 97.31 192 LEU A O 1
ATOM 1500 N N . ARG A 1 193 ? 1.511 5.740 -21.224 1.00 97.69 193 ARG A N 1
ATOM 1501 C CA . ARG A 1 193 ? 2.916 6.141 -21.220 1.00 97.69 193 ARG A CA 1
ATOM 1502 C C . ARG A 1 193 ? 3.325 6.586 -19.819 1.00 97.69 193 ARG A C 1
ATOM 1504 O O . ARG A 1 193 ? 2.597 7.358 -19.210 1.00 97.69 193 ARG A O 1
ATOM 1511 N N . ILE A 1 194 ? 4.500 6.146 -19.367 1.00 96.44 194 ILE A N 1
ATOM 1512 C CA . ILE A 1 194 ? 5.149 6.631 -18.144 1.00 96.44 194 ILE A CA 1
ATOM 1513 C C . ILE A 1 194 ? 6.485 7.314 -18.484 1.00 96.44 194 ILE A C 1
ATOM 1515 O O . ILE A 1 194 ? 7.336 6.744 -19.173 1.00 96.44 194 ILE A O 1
ATOM 1519 N N . ASN A 1 195 ? 6.669 8.553 -18.038 1.00 97.38 195 ASN A N 1
ATOM 1520 C CA . ASN A 1 195 ? 7.834 9.404 -18.285 1.00 97.38 195 ASN A CA 1
ATOM 1521 C C . ASN A 1 195 ? 8.783 9.439 -17.074 1.00 97.38 195 ASN A C 1
ATOM 1523 O O . ASN A 1 195 ? 8.537 8.821 -16.039 1.00 97.38 195 ASN A O 1
ATOM 1527 N N . LYS A 1 196 ? 9.908 10.150 -17.203 1.00 96.75 196 LYS A N 1
ATOM 1528 C CA . LYS A 1 196 ? 10.872 10.333 -16.112 1.00 96.75 196 LYS A CA 1
ATOM 1529 C C . LYS A 1 196 ? 10.213 10.978 -14.891 1.00 96.75 196 LYS A C 1
ATOM 1531 O O . LYS A 1 196 ? 9.424 11.906 -15.023 1.00 96.75 196 LYS A O 1
ATOM 1536 N N . SER A 1 197 ? 10.610 10.518 -13.712 1.00 92.31 197 SER A N 1
ATOM 1537 C CA . SER A 1 197 ? 10.136 10.947 -12.393 1.00 92.31 197 SER A CA 1
ATOM 1538 C C . SER A 1 197 ? 8.678 10.597 -12.074 1.00 92.31 197 SER A C 1
ATOM 1540 O O . SER A 1 197 ? 8.211 10.922 -10.982 1.00 92.31 197 SER A O 1
ATOM 1542 N N . GLU A 1 198 ? 7.966 9.904 -12.964 1.00 91.62 198 GLU A N 1
ATOM 1543 C CA . GLU A 1 198 ? 6.594 9.468 -12.709 1.00 91.62 198 GLU A CA 1
ATOM 1544 C C . GLU A 1 198 ? 6.549 8.181 -11.878 1.00 91.62 198 GLU A C 1
ATOM 1546 O O . GLU A 1 198 ? 7.437 7.320 -11.932 1.00 91.62 198 GLU A O 1
ATOM 1551 N N . LYS A 1 199 ? 5.476 8.055 -11.096 1.00 89.44 199 LYS A N 1
ATOM 1552 C CA . LYS A 1 199 ? 5.138 6.858 -10.332 1.00 89.44 199 LYS A CA 1
ATOM 1553 C C . LYS A 1 199 ? 3.668 6.523 -10.544 1.00 89.44 199 LYS A C 1
ATOM 1555 O O . LYS A 1 199 ? 2.845 7.431 -10.572 1.00 89.44 199 LYS A O 1
ATOM 1560 N N . LEU A 1 200 ? 3.359 5.241 -10.667 1.00 88.38 200 LEU A N 1
ATOM 1561 C CA . LEU A 1 200 ? 2.002 4.730 -10.825 1.00 88.38 200 LEU A CA 1
ATOM 1562 C C . LEU A 1 200 ? 1.817 3.523 -9.915 1.00 88.38 200 LEU A C 1
ATOM 1564 O O . LEU A 1 200 ? 2.748 2.740 -9.721 1.00 88.38 200 LEU A O 1
ATOM 1568 N N . MET A 1 201 ? 0.620 3.375 -9.370 1.00 84.94 201 MET A N 1
ATOM 1569 C CA . MET A 1 201 ? 0.204 2.187 -8.646 1.00 84.94 201 MET A CA 1
ATOM 1570 C C . MET A 1 201 ? -0.993 1.605 -9.383 1.00 84.94 201 MET A C 1
ATOM 1572 O O . MET A 1 201 ? -1.912 2.322 -9.756 1.00 84.94 201 MET A O 1
ATOM 1576 N N . PHE A 1 202 ? -0.957 0.308 -9.630 1.00 87.56 202 PHE A N 1
ATOM 1577 C CA . PHE A 1 202 ? -2.067 -0.416 -10.223 1.00 87.56 202 PHE A CA 1
ATOM 1578 C C . PHE A 1 202 ? -2.557 -1.447 -9.233 1.00 87.56 202 PHE A C 1
ATOM 1580 O O . PHE A 1 202 ? -1.738 -2.083 -8.568 1.00 87.56 202 PHE A O 1
ATOM 1587 N N . VAL A 1 203 ? -3.866 -1.650 -9.181 1.00 80.06 203 VAL A N 1
ATOM 1588 C CA . VAL A 1 203 ? -4.503 -2.722 -8.423 1.00 80.06 203 VAL A CA 1
ATOM 1589 C C . VAL A 1 203 ? -5.518 -3.405 -9.305 1.00 80.06 203 VAL A C 1
ATOM 1591 O O . VAL A 1 203 ? -6.362 -2.750 -9.902 1.00 80.06 203 VAL A O 1
ATOM 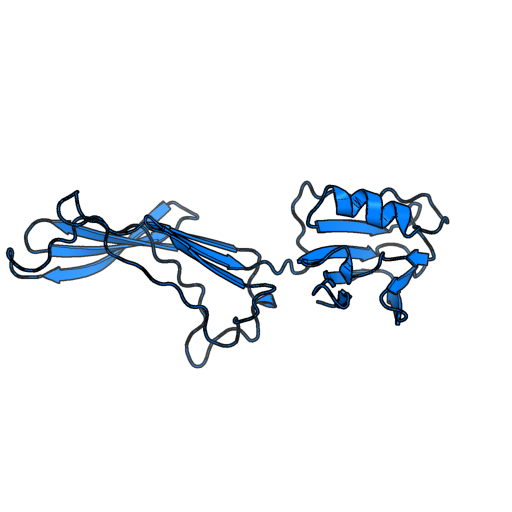1594 N N . SER A 1 204 ? -5.448 -4.723 -9.392 1.00 81.00 204 SER A N 1
ATOM 1595 C CA . SER A 1 204 ? -6.478 -5.469 -10.100 1.00 81.00 204 SER A CA 1
ATOM 1596 C C . SER A 1 204 ? -7.723 -5.610 -9.224 1.00 81.00 204 SER A C 1
ATOM 1598 O O . SER A 1 204 ? -7.635 -6.054 -8.077 1.00 81.00 204 SER A O 1
ATOM 1600 N N . ASP A 1 205 ? -8.898 -5.294 -9.765 1.00 71.94 205 ASP A N 1
ATOM 1601 C CA . ASP A 1 205 ? -10.191 -5.562 -9.119 1.00 71.94 205 ASP A CA 1
ATOM 1602 C C . ASP A 1 205 ? -10.759 -6.959 -9.473 1.00 71.94 205 ASP A C 1
ATOM 1604 O O . ASP A 1 205 ? -11.798 -7.390 -8.952 1.00 71.94 205 ASP A O 1
ATOM 1608 N N . GLY A 1 206 ? -10.033 -7.711 -10.310 1.00 70.25 206 GLY A N 1
ATOM 1609 C CA . GLY A 1 206 ? -10.425 -9.013 -10.848 1.00 70.25 206 GLY A CA 1
ATOM 1610 C C . GLY A 1 206 ? -11.154 -8.959 -12.189 1.00 70.25 206 GLY A C 1
ATOM 1611 O O . GLY A 1 206 ? -11.474 -10.016 -12.726 1.00 70.25 206 GLY A O 1
ATOM 1612 N N . ASN A 1 207 ? -11.374 -7.770 -12.738 1.00 82.06 207 ASN A N 1
ATOM 1613 C CA . ASN A 1 207 ? -11.850 -7.546 -14.099 1.00 82.06 207 ASN A CA 1
ATOM 1614 C C . ASN A 1 207 ? -10.840 -6.708 -14.889 1.00 82.06 207 ASN A C 1
ATOM 1616 O O . ASN A 1 207 ? -10.511 -7.061 -16.018 1.00 82.06 207 ASN A O 1
ATOM 1620 N N . GLU A 1 208 ? -10.312 -5.649 -14.277 1.00 87.00 208 GLU A N 1
ATOM 1621 C CA . GLU A 1 208 ? -9.329 -4.733 -14.850 1.00 87.00 208 GLU A CA 1
ATOM 1622 C C . GLU A 1 208 ? -8.308 -4.256 -13.798 1.00 87.00 208 GLU A C 1
ATOM 1624 O O . GLU A 1 208 ? -8.498 -4.360 -12.584 1.00 87.00 208 GLU A O 1
ATOM 1629 N N . TRP A 1 209 ? -7.174 -3.756 -14.275 1.00 89.44 209 TRP A N 1
ATOM 1630 C CA . TRP A 1 209 ? -6.184 -3.022 -13.510 1.00 89.44 209 TRP A CA 1
ATOM 1631 C C . TRP A 1 209 ? -6.643 -1.575 -13.345 1.00 89.44 209 TRP A C 1
ATOM 1633 O O . TRP A 1 209 ? -6.642 -0.767 -14.276 1.00 89.44 209 TRP A O 1
ATOM 1643 N N . ILE A 1 210 ? -6.987 -1.239 -12.111 1.00 82.38 210 ILE A N 1
ATOM 1644 C CA . ILE A 1 210 ? -7.348 0.099 -11.673 1.00 82.38 210 ILE A CA 1
ATOM 1645 C C . ILE A 1 210 ? -6.071 0.862 -11.336 1.00 82.38 210 ILE A C 1
ATOM 1647 O O . ILE A 1 210 ? -5.275 0.428 -10.502 1.00 82.38 210 ILE A O 1
ATOM 1651 N N . ILE A 1 211 ? -5.873 2.006 -11.983 1.00 84.69 211 ILE A N 1
ATOM 1652 C CA . ILE A 1 211 ? -4.806 2.945 -11.627 1.00 84.69 211 ILE A CA 1
ATOM 1653 C C . ILE A 1 211 ? -5.221 3.674 -10.343 1.00 84.69 211 ILE A C 1
ATOM 1655 O O . ILE A 1 211 ? -6.348 4.167 -10.264 1.00 84.69 211 ILE A O 1
ATOM 1659 N N . GLN A 1 212 ? -4.315 3.736 -9.366 1.00 69.25 212 GLN A N 1
ATOM 1660 C CA . GLN A 1 212 ? -4.449 4.473 -8.105 1.00 69.25 212 GLN A CA 1
ATOM 1661 C C . GLN A 1 212 ? -3.653 5.777 -8.122 1.00 69.25 212 GLN A C 1
ATOM 1663 O O . GLN A 1 212 ? -2.532 5.786 -8.689 1.00 69.25 212 GLN A O 1
#

Solvent-accessible surface area (backbone atoms only — not comparable to full-atom values): 11783 Å² total; per-residue (Å²): 101,52,35,36,34,40,37,45,58,82,36,38,38,38,34,32,40,26,36,68,81,81,65,50,74,44,79,78,48,74,45,84,43,62,72,89,56,79,56,63,46,41,43,40,42,49,68,85,78,78,46,78,67,101,75,37,52,85,32,48,66,77,40,63,66,47,78,44,69,28,42,44,30,33,27,80,87,76,42,63,48,88,78,83,68,81,75,62,67,59,43,62,46,80,94,39,40,48,65,45,62,60,96,58,36,34,42,41,36,33,63,26,56,89,78,66,68,67,96,86,56,53,61,62,86,65,54,58,78,36,64,44,47,36,67,59,50,42,60,53,49,74,80,34,63,51,39,35,43,70,32,27,80,85,29,31,40,54,35,38,34,53,52,67,20,54,85,38,52,75,27,34,44,37,37,36,28,60,12,86,66,56,30,38,38,36,44,84,96,42,76,46,80,46,45,56,76,40,70,47,37,32,35,13,78,36,74,39,66,44,78,103

Nearest PDB structures (foldseek):
  4dny-assembly1_A  TM=7.569E-01  e=3.074E-06  Escherichia coli O157:H7
  3trs-assembly2_D  TM=4.492E-01  e=2.803E-02  Aspergillus niger var. macrosporus
  4in2-assembly1_B  TM=1.750E-01  e=4.470E+00  Norovirus Hu/1968/US

Secondary structure (DSSP, 8-state):
-EEEEEEEETTEEEEEEEETTT--EEEEEEEE--TTS--EEEEE-----S-SSTT--S-TTSSPSEEEEEEEEEETTTEEPP------TT---TTTEEEEE-SSEEEEEE---SS---TTPEEPP--TTS-B-HHHHHHHHHH-SEEEEEEBTTB--SEEEPPPGGGGTT-EEEEEE--SS-EEEEETTEEEEE-TT-EEEEEE-SSSEEE-

Sequence (212 aa):
MYRLDVSKDGNLVTGLIIDLMDGTSTTIGIIEVPNNYGKLNNSKGFVDEYSHGHNQLKSCYDIGAQASMFRNPLGDNRILAKQRTYTSGNCNNIFVVHAACNDGECINTISNLNGSIPPNIHKVTIRNSQNILVEEVAAALNYNALIAIKTYDGSWAPKIYFPDANKYKFKSIYIKSNASYPSTLYFDNKQLRINKSEKLMFVSDGNEWIIQ

Foldseek 3Di:
DWWWKWADDQQKIWIWIADPVVRDIDTPDIDGHHRPPDQFGMWTGDDDPPADDPDHDQELLVDAKDKDKTFFTDGPVPDGDDDDDDDDDRHPDVLAWDWDDDRTMIMITGHHHPLPDDPPAAEQQADPAAAADQVSQVVSLVPDQEHEYEEAARRDYQEYEHDALLVRASRKYKYAYQYQDWHWYHWPNDIDIGHHGDIWMWHRNNHTTDID

pLDDT: mean 76.76, std 15.85, range [47.0, 98.69]